Protein AF-A0A1Y7VM39-F1 (afdb_monomer)

Secondary structure (DSSP, 8-state):
--------------------------------HHHHHHHHHHHHHHHHHHHHHHHTT--HHHHHHHHHHHHHHHHHHHHHHHHHHHHHHHHHHHHHHHHHHHHGGG--TT---TT-B--HHHHHHHHHHHHHHHHHHHHHIIIIIHHHHHHH-GGGTTEEEEEEE--SPPPEEEEEEEE-TTS-TT-EEEEEEEEEEEEEEEEEEEGGGTEEEEEEEEEEEEEEEEEE-SB-SSTTSBSEEEEEESS--EEEEEEESHHHHHTSTTTTT--HHHHHHHHHHHHBTT--EEEESS-STTHHHHHSPPPS------------------

Mean predicted aligned error: 19.86 Å

Nearest PDB structures (foldseek):
  4p42-assembly1_A  TM=9.317E-01  e=7.517E-33  Homo sapiens
  4p42-assembly1_B  TM=9.851E-01  e=2.739E-29  Homo sapiens
  7ods-assembly1_d  TM=2.947E-01  e=3.235E-02  Homo sapiens

Solvent-accessible surface area (backbone atoms only — not comparable to full-atom values): 19322 Å² total; per-residue (Å²): 135,82,89,84,82,88,81,88,88,84,84,85,80,91,80,88,89,85,88,78,86,82,85,85,89,83,88,83,90,82,78,68,58,68,63,52,49,52,53,48,50,52,51,46,65,60,44,49,61,56,51,52,41,64,74,66,75,64,60,73,65,58,58,53,50,52,53,50,50,50,52,49,49,54,57,52,49,56,61,50,47,58,54,51,52,51,54,48,52,52,53,49,49,50,51,47,53,51,47,47,67,67,50,61,84,74,64,62,97,80,71,79,57,91,71,48,47,71,43,62,68,55,34,52,48,41,52,72,44,32,71,59,51,50,55,48,48,41,48,44,45,62,71,50,47,36,56,52,52,22,69,72,35,83,77,32,57,52,46,42,74,79,40,71,39,68,54,90,56,55,63,36,54,69,26,41,34,75,56,75,77,98,53,62,95,48,48,47,44,35,38,35,34,36,43,34,75,29,60,22,49,35,32,37,37,30,68,88,74,73,33,60,33,34,36,50,29,45,33,41,38,38,46,36,34,39,36,37,43,49,55,43,100,52,93,85,36,42,39,22,39,38,38,33,28,78,50,72,44,52,68,48,74,44,66,38,49,54,66,56,55,28,72,35,74,93,33,64,86,56,48,73,66,52,52,46,48,52,55,30,53,58,46,13,76,91,43,60,55,72,49,71,71,56,82,74,86,66,46,74,58,65,80,50,67,72,75,90,69,84,81,77,77,77,79,75,81,80,76,81,80,83,85,70,88,131

InterPro domains:
  IPR031468 Synaptotagmin-like mitochondrial-lipid-binding domain [PS51847] (115-294)
  IPR039010 Synaptotagmin, SMP domain [PF17047] (115-294)
  IPR051634 Extended Synaptotagmin [PTHR45761] (31-309)

Organism: Mus musculus (NCBI:txid10090)

Foldseek 3Di:
DDDDDDDDDDDDDDDDDDDDDDDDDDDDDDDPVVVVVVVVVVVCVVVVVVVVCVVVPDDPVVVVVVVVVVVVCVVVVVVVVVVVVVVVVVVVVVVVVVVCVVVVVDDPPPDDDVQWDQPVVVVVVQLVCVVVVQVVVVCCCQPPVLVVQLVPDVLCVQKDWPDWFQANFTKHFGTKGWDPPPDDPQKTKIKTWIWDWDQIWTWMARPVQRAIKTWGIKIWTAIKMKMFGGQDPDPVRGFKIKIATPAQIDMDTDMGRVVSVCPGVVNVPDDPVNVSVVVSVCRHPPNIDMDGPDDDPCVVCVVPPDPPDDPPPPPPPPDDDPPDDD

Structure (mmCIF, N/CA/C/O backbone):
data_AF-A0A1Y7VM39-F1
#
_entry.id   AF-A0A1Y7VM39-F1
#
loop_
_atom_site.group_PDB
_atom_site.id
_atom_site.type_symbol
_atom_site.label_atom_id
_atom_site.label_alt_id
_atom_site.label_comp_id
_atom_site.label_asym_id
_atom_site.label_entity_id
_atom_site.label_seq_id
_atom_site.pdbx_PDB_ins_code
_atom_site.Cartn_x
_atom_site.Cartn_y
_atom_site.Cartn_z
_atom_site.occupancy
_atom_site.B_iso_or_equiv
_atom_site.auth_seq_id
_atom_site.auth_comp_id
_atom_site.auth_asym_id
_atom_site.auth_atom_id
_atom_site.pdbx_PDB_model_num
ATOM 1 N N . MET A 1 1 ? -76.161 19.493 -25.321 1.00 34.59 1 MET A N 1
ATOM 2 C CA . MET A 1 1 ? -77.248 19.750 -26.290 1.00 34.59 1 MET A CA 1
ATOM 3 C C . MET A 1 1 ? -76.687 19.553 -27.688 1.00 34.59 1 MET A C 1
ATOM 5 O O . MET A 1 1 ? -75.629 20.102 -27.951 1.00 34.59 1 MET A O 1
ATOM 9 N N . SER A 1 2 ? -77.411 18.780 -28.505 1.00 34.28 2 SER A N 1
ATOM 10 C CA . SER A 1 2 ? -77.255 18.511 -29.950 1.00 34.28 2 SER A CA 1
ATOM 11 C C . SER A 1 2 ? -76.021 17.710 -30.401 1.00 34.28 2 SER A C 1
ATOM 13 O O . SER A 1 2 ? -74.904 18.172 -30.227 1.00 34.28 2 SER A O 1
ATOM 15 N N . SER A 1 3 ? -76.174 16.440 -30.823 1.00 29.48 3 SER A N 1
ATOM 16 C CA . SER A 1 3 ? -76.787 15.933 -32.092 1.00 29.48 3 SER A CA 1
ATOM 17 C C . SER A 1 3 ? -75.713 15.908 -33.188 1.00 29.48 3 SER A C 1
ATOM 19 O O . SER A 1 3 ? -74.956 16.863 -33.261 1.00 29.48 3 SER A O 1
ATOM 21 N N . ALA A 1 4 ? -75.508 14.937 -34.074 1.00 35.09 4 ALA A N 1
ATOM 22 C CA . ALA A 1 4 ? -76.081 13.661 -34.532 1.00 35.09 4 ALA A CA 1
ATOM 23 C C . ALA A 1 4 ? -74.897 12.982 -35.292 1.00 35.09 4 ALA A C 1
ATOM 25 O O . ALA A 1 4 ? -73.913 13.658 -35.577 1.00 35.09 4 ALA A O 1
ATOM 26 N N . GLY A 1 5 ? -74.809 11.697 -35.626 1.00 30.86 5 GLY A N 1
ATOM 27 C CA . GLY A 1 5 ? -75.807 10.708 -36.018 1.00 30.86 5 GLY A CA 1
ATOM 28 C C . GLY A 1 5 ? -75.439 10.178 -37.421 1.00 30.86 5 GLY A C 1
ATOM 29 O O . GLY A 1 5 ? -75.061 10.973 -38.273 1.00 30.86 5 GLY A O 1
ATOM 30 N N . GLY A 1 6 ? -75.577 8.858 -37.618 1.00 31.58 6 GLY A N 1
ATOM 31 C CA . GLY A 1 6 ? -75.547 8.132 -38.909 1.00 31.58 6 GLY A CA 1
ATOM 32 C C . GLY A 1 6 ? -74.150 7.839 -39.481 1.00 31.58 6 GLY A C 1
ATOM 33 O O . GLY A 1 6 ? -73.284 8.695 -39.434 1.00 31.58 6 GLY A O 1
ATOM 34 N N . GLU A 1 7 ? -73.816 6.666 -40.023 1.00 33.12 7 GLU A N 1
ATOM 35 C CA . GLU A 1 7 ? -74.597 5.513 -40.499 1.00 33.12 7 GLU A CA 1
ATOM 36 C C . GLU A 1 7 ? -73.652 4.288 -40.614 1.00 33.12 7 GLU A C 1
ATOM 38 O O . GLU A 1 7 ? -72.471 4.446 -40.918 1.00 33.12 7 GLU A O 1
ATOM 43 N N . GLY A 1 8 ? -74.159 3.077 -40.333 1.00 29.81 8 GLY A N 1
ATOM 44 C CA . GLY A 1 8 ? -73.512 1.793 -40.685 1.00 29.81 8 GLY A CA 1
ATOM 45 C C . GLY A 1 8 ? -73.872 1.394 -42.126 1.00 29.81 8 GLY A C 1
ATOM 46 O O . GLY A 1 8 ? -73.995 2.283 -42.961 1.00 29.81 8 GLY A O 1
ATOM 47 N N . PRO A 1 9 ? -74.272 0.141 -42.416 1.00 57.97 9 PRO A N 1
ATOM 48 C CA . PRO A 1 9 ? -73.826 -1.184 -41.952 1.00 57.97 9 PRO A CA 1
ATOM 49 C C . PRO A 1 9 ? -73.667 -2.164 -43.159 1.00 57.97 9 PRO A C 1
ATOM 51 O O . PRO A 1 9 ? -73.839 -1.755 -44.294 1.00 57.97 9 PRO A O 1
ATOM 54 N N . GLU A 1 10 ? -73.372 -3.453 -42.933 1.00 32.47 10 GLU A N 1
ATOM 55 C CA . GLU A 1 10 ? -74.039 -4.621 -43.578 1.00 32.47 10 GLU A CA 1
ATOM 56 C C . GLU A 1 10 ? -73.417 -5.930 -43.035 1.00 32.47 10 GLU A C 1
ATOM 58 O O . GLU A 1 10 ? -72.205 -6.114 -43.073 1.00 32.47 10 GLU A O 1
ATOM 63 N N . ALA A 1 11 ? -74.161 -6.701 -42.225 1.00 31.89 11 ALA A N 1
ATOM 64 C CA . ALA A 1 11 ? -75.022 -7.850 -42.593 1.00 31.89 11 ALA A CA 1
ATOM 65 C C . ALA A 1 11 ? -74.207 -9.168 -42.546 1.00 31.89 11 ALA A C 1
ATOM 67 O O . ALA A 1 11 ? -73.307 -9.358 -43.348 1.00 31.89 11 ALA A O 1
ATOM 68 N N . GLY A 1 12 ? -74.327 -10.063 -41.550 1.00 31.83 12 GLY A N 1
ATOM 69 C CA . GLY A 1 12 ? -75.516 -10.816 -41.088 1.00 31.83 12 GLY A CA 1
ATOM 70 C C . GLY A 1 12 ? -75.631 -12.148 -41.873 1.00 31.83 12 GLY A C 1
ATOM 71 O O . GLY A 1 12 ? -75.137 -12.167 -42.996 1.00 31.83 12 GLY A O 1
ATOM 72 N N . PRO A 1 13 ? -76.283 -13.248 -41.411 1.00 43.09 13 PRO A N 1
ATOM 73 C CA . PRO A 1 13 ? -76.995 -13.531 -40.146 1.00 43.09 13 PRO A CA 1
ATOM 74 C C . PRO A 1 13 ? -76.634 -14.913 -39.500 1.00 43.09 13 PRO A C 1
ATOM 76 O O . PRO A 1 13 ? -75.922 -15.714 -40.089 1.00 43.09 13 PRO A O 1
ATOM 79 N N . GLY A 1 14 ? -76.997 -15.184 -38.231 1.00 29.42 14 GLY A N 1
ATOM 80 C CA . GLY A 1 14 ? -78.117 -16.077 -37.814 1.00 29.42 14 GLY A CA 1
ATOM 81 C C . GLY A 1 14 ? -77.690 -17.562 -37.703 1.00 29.42 14 GLY A C 1
ATOM 82 O O . GLY A 1 14 ? -76.947 -18.027 -38.544 1.00 29.42 14 GLY A O 1
ATOM 83 N N . ARG A 1 15 ? -78.056 -18.431 -36.751 1.00 30.28 15 ARG A N 1
ATOM 84 C CA . ARG A 1 15 ? -79.173 -18.634 -35.801 1.00 30.28 15 ARG A CA 1
ATOM 85 C C . ARG A 1 15 ? -78.674 -19.692 -34.785 1.00 30.28 15 ARG A C 1
ATOM 87 O O . ARG A 1 15 ? -77.934 -20.586 -35.168 1.00 30.28 15 ARG A O 1
ATOM 94 N N . ALA A 1 16 ? -78.885 -19.552 -33.478 1.00 32.16 16 ALA A N 1
ATOM 95 C CA . ALA A 1 16 ? -80.034 -20.043 -32.702 1.00 32.16 16 ALA A CA 1
ATOM 96 C C . ALA A 1 16 ? -80.324 -21.563 -32.775 1.00 32.16 16 ALA A C 1
ATOM 98 O O . ALA A 1 16 ? -80.903 -22.035 -33.746 1.00 32.16 16 ALA A O 1
ATOM 99 N N . GLY A 1 17 ? -80.092 -22.242 -31.642 1.00 28.94 17 GLY A N 1
ATOM 100 C CA . GLY A 1 17 ? -81.050 -23.192 -31.066 1.00 28.94 17 GLY A CA 1
ATOM 101 C C . GLY A 1 17 ? -80.718 -24.685 -31.147 1.00 28.94 17 GLY A C 1
ATOM 102 O O . GLY A 1 17 ? -80.432 -25.211 -32.211 1.00 28.94 17 GLY A O 1
ATOM 103 N N . GLY A 1 18 ? -80.913 -25.375 -30.016 1.00 28.89 18 GLY A N 1
ATOM 104 C CA . GLY A 1 18 ? -81.368 -26.770 -30.018 1.00 28.89 18 GLY A CA 1
ATOM 105 C C . GLY A 1 18 ? -80.407 -27.786 -29.416 1.00 28.89 18 GLY A C 1
ATOM 106 O O . GLY A 1 18 ? -79.473 -28.241 -30.058 1.00 28.89 18 GLY A O 1
ATOM 107 N N . ARG A 1 19 ? -80.699 -28.179 -28.176 1.00 35.06 19 ARG A N 1
ATOM 108 C CA . ARG A 1 19 ? -80.141 -29.334 -27.471 1.00 35.06 19 ARG A CA 1
ATOM 109 C C . ARG A 1 19 ? -80.896 -30.595 -27.899 1.00 35.06 19 ARG A C 1
ATOM 111 O O . ARG A 1 19 ? -82.122 -30.583 -27.852 1.00 35.06 19 ARG A O 1
ATOM 118 N N . SER A 1 20 ? -80.179 -31.676 -28.192 1.00 29.56 20 SER A N 1
ATOM 119 C CA . SER A 1 20 ? -80.711 -33.047 -28.168 1.00 29.56 20 SER A CA 1
ATOM 120 C C . SER A 1 20 ? -79.560 -34.060 -28.173 1.00 29.56 20 SER A C 1
ATOM 122 O O . SER A 1 20 ? -78.805 -34.128 -29.138 1.00 29.56 20 SER A O 1
ATOM 124 N N . GLU A 1 21 ? -79.433 -34.820 -27.082 1.00 34.53 21 GLU A N 1
ATOM 125 C CA . GLU A 1 21 ? -78.819 -36.160 -27.076 1.00 34.53 21 GLU A CA 1
ATOM 126 C C . GLU A 1 21 ? -79.798 -37.157 -27.727 1.00 34.53 21 GLU A C 1
ATOM 128 O O . GLU A 1 21 ? -81.006 -36.884 -27.738 1.00 34.53 21 GLU A O 1
ATOM 133 N N . PRO A 1 22 ? -79.313 -38.283 -28.286 1.00 38.00 22 PRO A N 1
ATOM 134 C CA . PRO A 1 22 ? -79.293 -39.525 -27.491 1.00 38.00 22 PRO A CA 1
ATOM 135 C C . PRO A 1 22 ? -78.124 -40.510 -27.773 1.00 38.00 22 PRO A C 1
ATOM 137 O O . PRO A 1 22 ? -77.551 -40.519 -28.854 1.00 38.00 22 PRO A O 1
ATOM 140 N N . GLU A 1 23 ? -77.850 -41.343 -26.755 1.00 28.84 23 GLU A N 1
ATOM 141 C CA . GLU A 1 23 ? -77.283 -42.717 -26.688 1.00 28.84 23 GLU A CA 1
ATOM 142 C C . GLU A 1 23 ? -76.052 -43.216 -27.500 1.00 28.84 23 GLU A C 1
ATOM 144 O O . GLU A 1 23 ? -75.894 -43.020 -28.699 1.00 28.84 23 GLU A O 1
ATOM 149 N N . ALA A 1 24 ? -75.222 -43.987 -26.774 1.00 36.88 24 ALA A N 1
ATOM 150 C CA . ALA A 1 24 ? -74.075 -44.836 -27.164 1.00 36.88 24 ALA A CA 1
ATOM 151 C C . ALA A 1 24 ? -74.542 -46.164 -27.853 1.00 36.88 24 ALA A C 1
ATOM 153 O O . ALA A 1 24 ? -75.758 -46.337 -27.919 1.00 36.88 24 ALA A O 1
ATOM 154 N N . PRO A 1 25 ? -73.704 -47.154 -28.301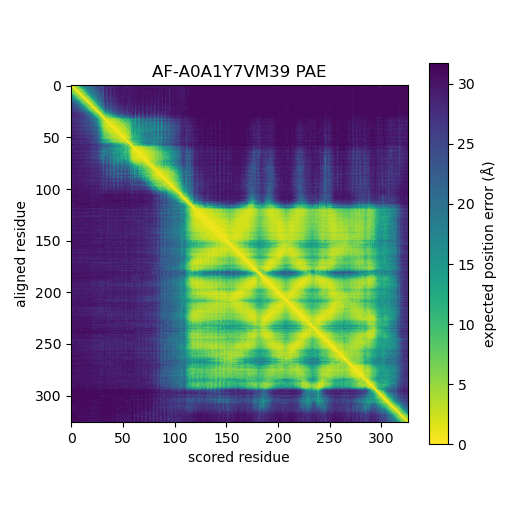 1.00 46.41 25 PRO A N 1
ATOM 155 C CA . PRO A 1 25 ? -72.318 -47.489 -27.897 1.00 46.41 25 PRO A CA 1
ATOM 156 C C . PRO A 1 25 ? -71.343 -47.959 -29.019 1.00 46.41 25 PRO A C 1
ATOM 158 O O . PRO A 1 25 ? -71.751 -48.271 -30.131 1.00 46.41 25 PRO A O 1
ATOM 161 N N . GLY A 1 26 ? -70.036 -48.092 -28.716 1.00 29.03 26 GLY A N 1
ATOM 162 C CA . GLY A 1 26 ? -69.110 -48.866 -29.573 1.00 29.03 26 GLY A CA 1
ATOM 163 C C . GLY A 1 26 ? -67.612 -48.520 -29.531 1.00 29.03 26 GLY A C 1
ATOM 164 O O . GLY A 1 26 ? -67.108 -47.862 -30.427 1.00 29.03 26 GLY A O 1
ATOM 165 N N . SER A 1 27 ? -66.912 -49.025 -28.508 1.00 33.34 27 SER A N 1
ATOM 166 C CA . SER A 1 27 ? -65.525 -49.552 -28.505 1.00 33.34 27 SER A CA 1
ATOM 167 C C . SER A 1 27 ? -64.402 -48.931 -29.369 1.00 33.34 27 SER A C 1
ATOM 169 O O . SER A 1 27 ? -64.320 -49.186 -30.567 1.00 33.34 27 SER A O 1
ATOM 171 N N . ALA A 1 28 ? -63.373 -48.401 -28.693 1.00 34.22 28 ALA A N 1
ATOM 172 C CA . ALA A 1 28 ? -61.979 -48.825 -28.898 1.00 34.22 28 ALA A CA 1
ATOM 173 C C . ALA A 1 28 ? -61.156 -48.581 -27.614 1.00 34.22 28 ALA A C 1
ATOM 175 O O . ALA A 1 28 ? -61.004 -47.453 -27.155 1.00 34.22 28 ALA A O 1
ATOM 176 N N . LEU A 1 29 ? -60.675 -49.673 -27.016 1.00 47.34 29 LEU A N 1
ATOM 177 C CA . LEU A 1 29 ? -59.808 -49.723 -25.838 1.00 47.34 29 LEU A CA 1
ATOM 178 C C . LEU A 1 29 ? -58.378 -49.282 -26.186 1.00 47.34 29 LEU A C 1
ATOM 180 O O . LEU A 1 29 ? -57.723 -49.928 -26.999 1.00 47.34 29 LEU A O 1
ATOM 184 N N . SER A 1 30 ? -57.840 -48.300 -25.468 1.00 42.78 30 SER A N 1
ATOM 185 C CA . SER A 1 30 ? -56.394 -48.177 -25.250 1.00 42.78 30 SER A CA 1
ATOM 186 C C . SER A 1 30 ? -56.152 -48.014 -23.753 1.00 42.78 30 SER A C 1
ATOM 188 O O . SER A 1 30 ? -56.259 -46.922 -23.203 1.00 42.78 30 SER A O 1
ATOM 190 N N . VAL A 1 31 ? -55.915 -49.134 -23.072 1.00 58.66 31 VAL A N 1
ATOM 191 C CA . VAL A 1 31 ? -55.543 -49.149 -21.654 1.00 58.66 31 VAL A CA 1
ATOM 192 C C . VAL A 1 31 ? -54.059 -48.794 -21.551 1.00 58.66 31 VAL A C 1
ATOM 194 O O . VAL A 1 31 ? -53.230 -49.453 -22.178 1.00 58.66 31 VAL A O 1
ATOM 197 N N . ASP A 1 32 ? -53.728 -47.775 -20.753 1.00 58.91 32 ASP A N 1
ATOM 198 C CA . ASP A 1 32 ? -52.358 -47.355 -20.429 1.00 58.91 32 ASP A CA 1
ATOM 199 C C . ASP A 1 32 ? -51.600 -48.454 -19.664 1.00 58.91 32 ASP A C 1
ATOM 201 O O . ASP A 1 32 ? -51.521 -48.491 -18.431 1.00 58.91 32 ASP A O 1
ATOM 205 N N . LEU A 1 33 ? -51.016 -49.371 -20.429 1.00 62.44 33 LEU A N 1
ATOM 206 C CA . LEU A 1 33 ? -50.301 -50.543 -19.940 1.00 62.44 33 LEU A CA 1
ATOM 207 C C . LEU A 1 33 ? -49.126 -50.231 -18.980 1.00 62.44 33 LEU A C 1
ATOM 209 O O . LEU A 1 33 ? -49.008 -50.939 -17.980 1.00 62.44 33 LEU A O 1
ATOM 213 N N . PRO A 1 34 ? -48.276 -49.195 -19.184 1.00 67.75 34 PRO A N 1
ATOM 214 C CA . PRO A 1 34 ? -47.115 -48.972 -18.313 1.00 67.75 34 PRO A CA 1
ATOM 215 C C . PRO A 1 34 ? -47.483 -48.348 -16.957 1.00 67.75 34 PRO A C 1
ATOM 217 O O . PRO A 1 34 ? -46.851 -48.655 -15.944 1.00 67.75 34 PRO A O 1
ATOM 220 N N . GLY A 1 35 ? -48.527 -47.514 -16.908 1.00 69.06 35 GLY A N 1
ATOM 221 C CA . GLY A 1 35 ? -49.033 -46.931 -15.662 1.00 69.06 35 GLY A CA 1
ATOM 222 C C . GLY A 1 35 ? -49.688 -47.985 -14.773 1.00 69.06 35 GLY A C 1
ATOM 223 O O . GLY A 1 35 ? -49.412 -48.045 -13.571 1.00 69.06 35 GLY A O 1
ATOM 224 N N . LEU A 1 36 ? -50.473 -48.876 -15.385 1.00 73.69 36 LEU A N 1
ATOM 225 C CA . LEU A 1 36 ? -51.077 -50.013 -14.698 1.00 73.69 36 LEU A CA 1
ATOM 226 C C . LEU A 1 36 ? -50.006 -50.995 -14.200 1.00 73.69 36 LEU A C 1
ATOM 228 O O . LEU A 1 36 ? -50.084 -51.444 -13.059 1.00 73.69 36 LEU A O 1
ATOM 232 N N . LEU A 1 37 ? -48.958 -51.261 -14.993 1.00 72.62 37 LEU A N 1
ATOM 233 C CA . LEU A 1 37 ? -47.836 -52.106 -14.566 1.00 72.62 37 LEU A CA 1
ATOM 234 C C . LEU A 1 37 ? -47.079 -51.502 -13.378 1.00 72.62 37 LEU A C 1
ATOM 236 O O . LEU A 1 37 ? -46.715 -52.224 -12.457 1.00 72.62 37 LEU A O 1
ATOM 240 N N . GLY A 1 38 ? -46.861 -50.184 -13.369 1.00 75.81 38 GLY A N 1
ATOM 241 C CA . GLY A 1 38 ? -46.205 -49.489 -12.260 1.00 75.81 38 GLY A CA 1
ATOM 242 C C . GLY A 1 38 ? -47.046 -49.475 -10.979 1.00 75.81 38 GLY A C 1
ATOM 243 O O . GLY A 1 38 ? -46.511 -49.644 -9.879 1.00 75.81 38 GLY A O 1
ATOM 244 N N . GLN A 1 39 ? -48.366 -49.318 -11.106 1.00 71.94 39 GLN A N 1
ATOM 245 C CA . GLN A 1 39 ? -49.294 -49.419 -9.977 1.00 71.94 39 GLN A CA 1
ATOM 246 C C . GLN A 1 39 ? -49.380 -50.851 -9.443 1.00 71.94 39 GLN A C 1
ATOM 248 O O . GLN A 1 39 ? -49.303 -51.050 -8.228 1.00 71.94 39 GLN A O 1
ATOM 253 N N . LEU A 1 40 ? -49.434 -51.845 -10.332 1.00 75.44 40 LEU A N 1
ATOM 254 C CA . LEU A 1 40 ? -49.383 -53.253 -9.959 1.00 75.44 40 LEU A CA 1
ATOM 255 C C . LEU A 1 40 ? -48.042 -53.594 -9.304 1.00 75.44 40 LEU A C 1
ATOM 257 O O . LEU A 1 40 ? -48.049 -54.175 -8.227 1.00 75.44 40 LEU A O 1
ATOM 261 N N . ALA A 1 41 ? -46.910 -53.143 -9.843 1.00 76.62 41 ALA A N 1
ATOM 262 C CA . ALA A 1 41 ? -45.588 -53.357 -9.254 1.00 76.62 41 ALA A CA 1
ATOM 263 C C . ALA A 1 41 ? -45.463 -52.736 -7.854 1.00 76.62 41 ALA A C 1
ATOM 265 O O . ALA A 1 41 ? -44.925 -53.373 -6.951 1.00 76.62 41 ALA A O 1
ATOM 266 N N . ARG A 1 42 ? -46.011 -51.533 -7.628 1.00 74.56 42 ARG A N 1
ATOM 267 C CA . ARG A 1 42 ? -46.090 -50.938 -6.281 1.00 74.56 42 ARG A CA 1
ATOM 268 C C . ARG A 1 42 ? -47.001 -51.733 -5.352 1.00 74.56 42 ARG A C 1
ATOM 270 O O . ARG A 1 42 ? -46.645 -51.928 -4.194 1.00 74.56 42 ARG A O 1
ATOM 277 N N . SER A 1 43 ? -48.143 -52.207 -5.845 1.00 73.88 43 SER A N 1
ATOM 278 C CA . SER A 1 43 ? -49.059 -53.027 -5.046 1.00 73.88 43 SER A CA 1
ATOM 279 C C . SER A 1 43 ? -48.439 -54.380 -4.679 1.00 73.88 43 SER A C 1
ATOM 281 O O . SER A 1 43 ? -48.478 -54.770 -3.517 1.00 73.88 43 SER A O 1
ATOM 283 N N . PHE A 1 44 ? -47.745 -55.034 -5.613 1.00 75.75 44 PHE A N 1
ATOM 284 C CA . PHE A 1 44 ? -46.992 -56.261 -5.377 1.00 75.75 44 PHE A CA 1
ATOM 285 C C . PHE A 1 44 ? -45.802 -56.020 -4.449 1.00 75.75 44 PHE A C 1
ATOM 287 O O . PHE A 1 44 ? -45.597 -56.810 -3.539 1.00 75.75 44 PHE A O 1
ATOM 294 N N . ALA A 1 45 ? -45.066 -54.915 -4.582 1.00 75.31 45 ALA A N 1
ATOM 295 C CA . ALA A 1 45 ? -43.979 -54.571 -3.661 1.00 75.31 45 ALA A CA 1
ATOM 296 C C . ALA A 1 45 ? -44.465 -54.340 -2.218 1.00 75.31 45 ALA A C 1
ATOM 298 O O . ALA A 1 45 ? -43.710 -54.567 -1.275 1.00 75.31 45 ALA A O 1
ATOM 299 N N . LEU A 1 46 ? -45.720 -53.914 -2.035 1.00 70.75 46 LEU A N 1
ATOM 300 C CA . LEU A 1 46 ? -46.351 -53.772 -0.720 1.00 70.75 46 LEU A CA 1
ATOM 301 C C . LEU A 1 46 ? -46.971 -55.083 -0.210 1.00 70.75 46 LEU A C 1
ATOM 303 O O . LEU A 1 46 ? -46.969 -55.323 0.995 1.00 70.75 46 LEU A O 1
ATOM 307 N N . LEU A 1 47 ? -47.472 -55.939 -1.103 1.00 69.88 47 LEU A N 1
ATOM 308 C CA . LEU A 1 47 ? -48.091 -57.225 -0.762 1.00 69.88 47 LEU A CA 1
ATOM 309 C C . LEU A 1 47 ? -47.067 -58.345 -0.544 1.00 69.88 47 LEU A C 1
ATOM 311 O O . LEU A 1 47 ? -47.298 -59.226 0.276 1.00 69.88 47 LEU A O 1
ATOM 315 N N . LEU A 1 48 ? -45.923 -58.310 -1.226 1.00 70.00 48 LEU A N 1
ATOM 316 C CA . LEU A 1 48 ? -44.878 -59.336 -1.166 1.00 70.00 48 LEU A CA 1
ATOM 317 C C . LEU A 1 48 ? -44.251 -59.482 0.235 1.00 70.00 48 LEU A C 1
ATOM 319 O O . LEU A 1 48 ? -44.087 -60.620 0.667 1.00 70.00 48 LEU A O 1
ATOM 323 N N . PRO A 1 49 ? -44.001 -58.407 1.010 1.00 66.06 49 PRO A N 1
ATOM 324 C CA . PRO A 1 49 ? -43.603 -58.522 2.411 1.00 66.06 49 PRO A CA 1
ATOM 325 C C . PRO A 1 49 ? -44.701 -59.129 3.288 1.00 66.06 49 PRO A C 1
ATOM 327 O O . PRO A 1 49 ? -44.389 -59.907 4.179 1.00 66.06 49 PRO A O 1
ATOM 330 N N . VAL A 1 50 ? -45.975 -58.806 3.029 1.00 67.06 50 VAL A N 1
ATOM 331 C CA . VAL A 1 50 ? -47.137 -59.313 3.787 1.00 67.06 50 VAL A CA 1
ATOM 332 C C . VAL A 1 50 ? -47.370 -60.801 3.501 1.00 67.06 50 VAL A C 1
ATOM 334 O O . VAL A 1 50 ? -47.617 -61.579 4.420 1.00 67.06 50 VAL A O 1
ATOM 337 N N . TYR A 1 51 ? -47.218 -61.214 2.242 1.00 64.19 51 TYR A N 1
ATOM 338 C CA . TYR A 1 51 ? -47.321 -62.602 1.797 1.00 64.19 51 TYR A CA 1
ATOM 339 C C . TYR A 1 51 ? -46.125 -63.445 2.265 1.00 64.19 51 TYR A C 1
ATOM 341 O O . TYR A 1 51 ? -46.316 -64.543 2.784 1.00 64.19 51 TYR A O 1
ATOM 349 N N . ALA A 1 52 ? -44.899 -62.911 2.179 1.00 65.19 52 ALA A N 1
ATOM 350 C CA . ALA A 1 52 ? -43.705 -63.551 2.734 1.00 65.19 52 ALA A CA 1
ATOM 351 C C . ALA A 1 52 ? -43.788 -63.697 4.266 1.00 65.19 52 ALA A C 1
ATOM 353 O O . ALA A 1 52 ? -43.340 -64.707 4.806 1.00 65.19 52 ALA A O 1
ATOM 354 N N . LEU A 1 53 ? -44.417 -62.740 4.965 1.00 63.06 53 LEU A N 1
ATOM 355 C CA . LEU A 1 53 ? -44.695 -62.835 6.404 1.00 63.06 53 LEU A CA 1
ATOM 356 C C . LEU A 1 53 ? -45.709 -63.931 6.743 1.00 63.06 53 LEU A C 1
ATOM 358 O O . LEU A 1 53 ? -45.522 -64.638 7.731 1.00 63.06 53 LEU A O 1
ATOM 362 N N . GLY A 1 54 ? -46.757 -64.088 5.929 1.00 61.06 54 GLY A N 1
ATOM 363 C CA . GLY A 1 54 ? -47.741 -65.163 6.086 1.00 61.06 54 GLY A CA 1
ATOM 364 C C . GLY A 1 54 ? -47.154 -66.551 5.815 1.00 61.06 54 GLY A C 1
ATOM 365 O O . GLY A 1 54 ? -47.491 -67.505 6.510 1.00 61.06 54 GLY A O 1
ATOM 366 N N . TYR A 1 55 ? -46.224 -66.652 4.861 1.00 64.19 55 TYR A N 1
ATOM 367 C CA . TYR A 1 55 ? -45.558 -67.908 4.501 1.00 64.19 55 TYR A CA 1
ATOM 368 C C . TYR A 1 55 ? -44.538 -68.385 5.554 1.00 64.19 55 TYR A C 1
ATOM 370 O O . TYR A 1 55 ? -44.255 -69.576 5.639 1.00 64.19 55 TYR A O 1
ATOM 378 N N . LEU A 1 56 ? -44.004 -67.477 6.383 1.00 62.72 56 LEU A N 1
ATOM 379 C CA . LEU A 1 56 ? -42.959 -67.780 7.374 1.00 62.72 56 LEU A CA 1
ATOM 380 C C . LEU A 1 56 ? -43.471 -67.974 8.816 1.00 62.72 56 LEU A C 1
ATOM 382 O O . LEU A 1 56 ? -42.663 -68.206 9.712 1.00 62.72 56 LEU A O 1
ATOM 386 N N . GLY A 1 57 ? -44.784 -67.894 9.070 1.00 59.44 57 GLY A N 1
ATOM 387 C CA . GLY A 1 57 ? -45.373 -68.210 10.385 1.00 59.44 57 GLY A CA 1
ATOM 388 C C . GLY A 1 57 ? -44.904 -67.322 11.552 1.00 59.44 57 GLY A C 1
ATOM 389 O O . GLY A 1 57 ? -45.014 -67.717 12.713 1.00 59.44 57 GLY A O 1
ATOM 390 N N . LEU A 1 58 ? -44.364 -66.133 11.268 1.00 60.16 58 LEU A N 1
ATOM 391 C CA . LEU A 1 58 ? -43.837 -65.205 12.272 1.00 60.16 58 LEU A CA 1
ATOM 392 C C . LEU A 1 58 ? -44.985 -64.481 12.992 1.00 60.16 58 LEU A C 1
ATOM 394 O O . LEU A 1 58 ? -45.848 -63.865 12.368 1.00 60.16 58 LEU A O 1
ATOM 398 N N . SER A 1 59 ? -45.001 -64.562 14.323 1.00 71.25 59 SER A N 1
ATOM 399 C CA . SER A 1 59 ? -46.092 -64.055 15.156 1.00 71.25 59 SER A CA 1
ATOM 400 C C . SER A 1 59 ? -46.293 -62.535 15.042 1.00 71.25 59 SER A C 1
ATOM 402 O O . SER A 1 59 ? -45.350 -61.753 14.894 1.00 71.25 59 SER A O 1
ATOM 404 N N . PHE A 1 60 ? -47.558 -62.114 15.162 1.00 69.88 60 PHE A N 1
ATOM 405 C CA . PHE A 1 60 ? -48.059 -60.733 15.029 1.00 69.88 60 PHE A CA 1
ATOM 406 C C . PHE A 1 60 ? -47.302 -59.694 15.889 1.00 69.88 60 PHE A C 1
ATOM 408 O O . PHE A 1 60 ? -47.301 -58.497 15.596 1.00 69.88 60 PHE A O 1
ATOM 415 N N . SER A 1 61 ? -46.612 -60.148 16.936 1.00 70.69 61 SER A N 1
ATOM 416 C CA . SER A 1 61 ? -45.799 -59.335 17.842 1.00 70.69 61 SER A CA 1
ATOM 417 C C . SER A 1 61 ? -44.589 -58.677 17.168 1.00 70.69 61 SER A C 1
ATOM 419 O O . SER A 1 61 ? -44.268 -57.537 17.506 1.00 70.69 61 SER A O 1
ATOM 421 N N . TRP A 1 62 ? -43.950 -59.317 16.183 1.00 69.31 62 TRP A N 1
ATOM 422 C CA . TRP A 1 62 ? -42.802 -58.722 15.479 1.00 69.31 62 TRP A CA 1
ATOM 423 C C . TRP A 1 62 ? -43.205 -57.571 14.553 1.00 69.31 62 TRP A C 1
ATOM 425 O O . TRP A 1 62 ? -42.471 -56.591 14.428 1.00 69.31 62 TRP A O 1
ATOM 435 N N . VAL A 1 63 ? -44.403 -57.641 13.967 1.00 71.62 63 VAL A N 1
ATOM 436 C CA . VAL A 1 63 ? -44.964 -56.562 13.138 1.00 71.62 63 VAL A CA 1
ATOM 437 C C . VAL A 1 63 ? -45.257 -55.336 13.993 1.00 71.62 63 VAL A C 1
ATOM 439 O O . VAL A 1 63 ? -44.874 -54.224 13.633 1.00 71.62 63 VAL A O 1
ATOM 442 N N . LEU A 1 64 ? -45.873 -55.540 15.159 1.00 75.25 64 LEU A N 1
ATOM 443 C CA . LEU A 1 64 ? -46.149 -54.471 16.120 1.00 75.25 64 LEU A CA 1
ATOM 444 C C . LEU A 1 64 ? -44.862 -53.819 16.640 1.00 75.25 64 LEU A C 1
ATOM 446 O O . LEU A 1 64 ? -44.799 -52.595 16.763 1.00 75.25 64 LEU A O 1
ATOM 450 N N . LEU A 1 65 ? -43.815 -54.614 16.875 1.00 80.56 65 LEU A N 1
ATOM 451 C CA . LEU A 1 65 ? -42.515 -54.118 17.322 1.00 80.56 65 LEU A CA 1
ATOM 452 C C . LEU A 1 65 ? -41.797 -53.319 16.223 1.00 80.56 65 LEU A C 1
ATOM 454 O O . LEU A 1 65 ? -41.289 -52.232 16.496 1.00 80.56 65 LEU A O 1
ATOM 458 N N . ALA A 1 66 ? -41.823 -53.787 14.972 1.00 77.06 66 ALA A N 1
ATOM 459 C CA . ALA A 1 66 ? -41.268 -53.056 13.832 1.00 77.06 66 ALA A CA 1
ATOM 460 C C . ALA A 1 66 ? -42.027 -51.746 13.558 1.00 77.06 66 ALA A C 1
ATOM 462 O O . ALA A 1 66 ? -41.402 -50.708 13.327 1.00 77.06 66 ALA A O 1
ATOM 463 N N . LEU A 1 67 ? -43.363 -51.762 13.640 1.00 80.56 67 LEU A N 1
ATOM 464 C CA . LEU A 1 67 ? -44.194 -50.569 13.465 1.00 80.56 67 LEU A CA 1
ATOM 465 C C . LEU A 1 67 ? -43.954 -49.553 14.593 1.00 80.56 67 LEU A C 1
ATOM 467 O O . LEU A 1 67 ? -43.825 -48.356 14.329 1.00 80.56 67 LEU A O 1
ATOM 471 N N . GLY A 1 68 ? -43.826 -50.032 15.834 1.00 84.12 68 GLY A N 1
ATOM 472 C CA . GLY A 1 68 ? -43.482 -49.218 16.999 1.00 84.12 68 GLY A CA 1
ATOM 473 C C . GLY A 1 68 ? -42.094 -48.588 16.881 1.00 84.12 68 GLY A C 1
ATOM 474 O O . GLY A 1 68 ? -41.946 -47.383 17.093 1.00 84.12 68 GLY A O 1
ATOM 475 N N . LEU A 1 69 ? -41.088 -49.360 16.456 1.00 83.12 69 LEU A N 1
ATOM 476 C CA . LEU A 1 69 ? -39.728 -48.863 16.239 1.00 83.12 69 LEU A CA 1
ATOM 477 C C . LEU A 1 69 ? -39.671 -47.856 15.082 1.00 83.12 69 LEU A C 1
ATOM 479 O O . LEU A 1 69 ? -38.991 -46.836 15.186 1.00 83.12 69 LEU A O 1
ATOM 483 N N . LEU A 1 70 ? -40.426 -48.083 14.003 1.00 79.06 70 LEU A N 1
ATOM 484 C CA . LEU A 1 70 ? -40.546 -47.145 12.885 1.00 79.06 70 LEU A CA 1
ATOM 485 C C . LEU A 1 70 ? -41.246 -45.849 13.298 1.00 79.06 70 LEU A C 1
ATOM 487 O O . LEU A 1 70 ? -40.769 -44.770 12.943 1.00 79.06 70 LEU A O 1
ATOM 491 N N . ALA A 1 71 ? -42.334 -45.925 14.065 1.00 81.25 71 ALA A N 1
ATOM 492 C CA . ALA A 1 71 ? -43.021 -44.749 14.595 1.00 81.25 71 ALA A CA 1
ATOM 493 C C . ALA A 1 71 ? -42.114 -43.961 15.554 1.00 81.25 71 ALA A C 1
ATOM 495 O O . ALA A 1 71 ? -42.019 -42.735 15.448 1.00 81.25 71 ALA A O 1
ATOM 496 N N . TRP A 1 72 ? -41.374 -44.659 16.420 1.00 80.12 72 TRP A N 1
ATOM 497 C CA . TRP A 1 72 ? -40.379 -44.062 17.308 1.00 80.12 72 TRP A CA 1
ATOM 498 C C . TRP A 1 72 ? -39.235 -43.412 16.527 1.00 80.12 72 TRP A C 1
ATOM 500 O O . TRP A 1 72 ? -38.890 -42.262 16.789 1.00 80.12 72 TRP A O 1
ATOM 510 N N . CYS A 1 73 ? -38.688 -44.085 15.512 1.00 75.19 73 CYS A N 1
ATOM 511 C CA . CYS A 1 73 ? -37.660 -43.524 14.638 1.00 75.19 73 CYS A CA 1
ATOM 512 C C . CYS A 1 73 ? -38.170 -42.318 13.851 1.00 75.19 73 CYS A C 1
ATOM 514 O O . CYS A 1 73 ? -37.447 -41.332 13.751 1.00 75.19 73 CYS A O 1
ATOM 516 N N . ARG A 1 74 ? -39.396 -42.344 13.315 1.00 77.50 74 ARG A N 1
ATOM 517 C CA . ARG A 1 74 ? -39.975 -41.193 12.603 1.00 77.50 74 ARG A CA 1
ATOM 518 C C . ARG A 1 74 ? -40.181 -40.004 13.540 1.00 77.50 74 ARG A C 1
ATOM 520 O O . ARG A 1 74 ? -39.787 -38.891 13.197 1.00 77.50 74 ARG A O 1
ATOM 527 N N . ARG A 1 75 ? -40.692 -40.244 14.751 1.00 73.88 75 ARG A N 1
ATOM 528 C CA . ARG A 1 75 ? -40.883 -39.202 15.773 1.00 73.88 75 ARG A CA 1
ATOM 529 C C . ARG A 1 75 ? -39.546 -38.651 16.287 1.00 73.88 75 ARG A C 1
ATOM 531 O O . ARG A 1 75 ? -39.378 -37.441 16.400 1.00 73.88 75 ARG A O 1
ATOM 5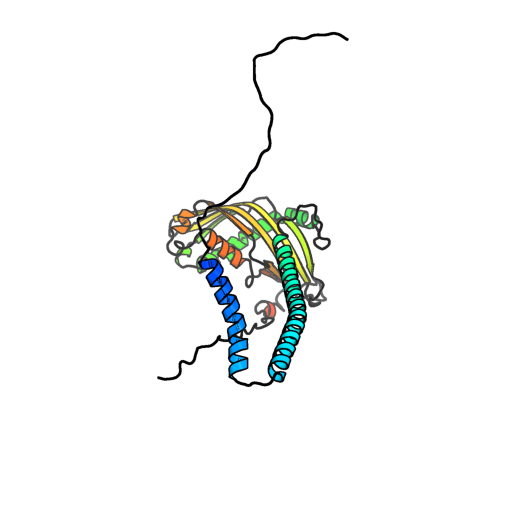38 N N . SER A 1 76 ? -38.560 -39.520 16.506 1.00 66.81 76 SER A N 1
ATOM 539 C CA . SER A 1 76 ? -37.195 -39.173 16.925 1.00 66.81 76 SER A CA 1
ATOM 540 C C . SER A 1 76 ? -36.413 -38.410 15.850 1.00 66.81 76 SER A C 1
ATOM 542 O O . SER A 1 76 ? -35.699 -37.457 16.169 1.00 66.81 76 SER A O 1
ATOM 544 N N . ARG A 1 77 ? -36.543 -38.800 14.577 1.00 59.22 77 ARG A N 1
ATOM 545 C CA . ARG A 1 77 ? -35.880 -38.124 13.453 1.00 59.22 77 ARG A CA 1
ATOM 546 C C . ARG A 1 77 ? -36.453 -36.725 13.223 1.00 59.22 77 ARG A C 1
ATOM 548 O O . ARG A 1 77 ? -35.669 -35.820 12.961 1.00 59.22 77 ARG A O 1
ATOM 555 N N . GLY A 1 78 ? -37.759 -36.520 13.425 1.00 63.38 78 GLY A N 1
ATOM 556 C CA . GLY A 1 78 ? -38.381 -35.188 13.367 1.00 63.38 78 GLY A CA 1
ATOM 557 C C . GLY A 1 78 ? -37.815 -34.209 14.405 1.00 63.38 78 GLY A C 1
ATOM 558 O O . GLY A 1 78 ? -37.471 -33.081 14.068 1.00 63.38 78 GLY A O 1
ATOM 559 N N . LEU A 1 79 ? -37.605 -34.667 15.645 1.00 61.00 79 LEU A N 1
ATOM 560 C CA . LEU A 1 79 ? -36.995 -33.859 16.715 1.00 61.00 79 LEU A CA 1
ATOM 561 C C . LEU A 1 79 ? -35.509 -33.538 16.463 1.00 61.00 79 LEU A C 1
ATOM 563 O O . LEU A 1 79 ? -35.032 -32.467 16.839 1.00 61.00 79 LEU A O 1
ATOM 567 N N . LYS A 1 80 ? -34.767 -34.451 15.822 1.00 61.03 80 LYS A N 1
ATOM 568 C CA . LYS A 1 80 ? -33.356 -34.236 15.452 1.00 61.03 80 LYS A CA 1
ATOM 569 C C . LYS A 1 80 ? -33.208 -33.301 14.245 1.00 61.03 80 LYS A C 1
ATOM 571 O O . LYS A 1 80 ? -32.284 -32.491 14.237 1.00 61.03 80 LYS A O 1
ATOM 576 N N . ALA A 1 81 ? -34.137 -33.351 13.288 1.00 65.56 81 ALA A N 1
ATOM 577 C CA . ALA A 1 81 ? -34.152 -32.462 12.126 1.00 65.56 81 ALA A CA 1
ATOM 578 C C . ALA A 1 81 ? -34.277 -30.987 12.538 1.00 65.56 81 ALA A C 1
ATOM 580 O O . ALA A 1 81 ? -33.526 -30.153 12.046 1.00 65.56 81 ALA A O 1
ATOM 581 N N . SER A 1 82 ? -35.119 -30.668 13.528 1.00 64.25 82 SER A N 1
ATOM 582 C CA . SER A 1 82 ? -35.244 -29.291 14.030 1.00 64.25 82 SER A CA 1
ATOM 583 C C . SER A 1 82 ? -33.956 -28.753 14.664 1.00 64.25 82 SER A C 1
ATOM 585 O O . SER A 1 82 ? -33.699 -27.555 14.594 1.00 64.25 82 SER A O 1
ATOM 587 N N . ARG A 1 83 ? -33.125 -29.614 15.271 1.00 69.12 83 ARG A N 1
ATOM 588 C CA . ARG A 1 83 ? -31.822 -29.204 15.827 1.00 69.12 83 ARG A CA 1
ATOM 589 C C . ARG A 1 83 ? -30.791 -28.945 14.732 1.00 69.12 83 ARG A C 1
ATOM 591 O O . ARG A 1 83 ? -30.045 -27.979 14.830 1.00 69.12 83 ARG A O 1
ATOM 598 N N . LEU A 1 84 ? -30.793 -29.769 13.687 1.00 70.44 84 LEU A N 1
ATOM 599 C CA . LEU A 1 84 ? -29.918 -29.615 12.524 1.00 70.44 84 LEU A CA 1
ATOM 600 C C . LEU A 1 84 ? -30.284 -28.371 11.706 1.00 70.44 84 LEU A C 1
ATOM 602 O O . LEU A 1 84 ? -29.394 -27.618 11.341 1.00 70.44 84 LEU A O 1
ATOM 606 N N . CYS A 1 85 ? -31.576 -28.088 11.519 1.00 72.81 85 CYS A N 1
ATOM 607 C CA . CYS A 1 85 ? -32.031 -26.849 10.885 1.00 72.81 85 CYS A CA 1
ATOM 608 C C . CYS A 1 85 ? -31.661 -25.605 11.699 1.00 72.81 85 CYS A C 1
ATOM 610 O O . CYS A 1 85 ? -31.309 -24.596 11.108 1.00 72.81 85 CYS A O 1
ATOM 612 N N . ARG A 1 86 ? -31.689 -25.663 13.039 1.00 74.00 86 ARG A N 1
ATOM 613 C CA . ARG A 1 86 ? -31.214 -24.547 13.878 1.00 74.00 86 ARG A CA 1
ATOM 614 C C . ARG A 1 86 ? -29.701 -24.359 13.795 1.00 74.00 86 ARG A C 1
ATOM 616 O O . ARG A 1 86 ? -29.249 -23.228 13.739 1.00 74.00 86 ARG A O 1
ATOM 623 N N . ALA A 1 87 ? -28.931 -25.446 13.771 1.00 74.38 87 ALA A N 1
ATOM 624 C CA . ALA A 1 87 ? -27.481 -25.374 13.602 1.00 74.38 87 ALA A CA 1
ATOM 625 C C . ALA A 1 87 ? -27.090 -24.859 12.205 1.00 74.38 87 ALA A C 1
ATOM 627 O O . ALA A 1 87 ? -26.193 -24.035 12.096 1.00 74.38 87 ALA A O 1
ATOM 628 N N . LEU A 1 88 ? -27.798 -25.291 11.155 1.00 74.81 88 LEU A N 1
ATOM 629 C CA . LEU A 1 88 ? -27.624 -24.766 9.800 1.00 74.81 88 LEU A CA 1
ATOM 630 C C . LEU A 1 88 ? -28.033 -23.296 9.707 1.00 74.81 88 LEU A C 1
ATOM 632 O O . LEU A 1 88 ? -27.288 -22.525 9.129 1.00 74.81 88 LEU A O 1
ATOM 636 N N . ALA A 1 89 ? -29.138 -22.893 10.342 1.00 75.62 89 ALA A N 1
ATOM 637 C CA . ALA A 1 89 ? -29.547 -21.491 10.385 1.00 75.62 89 ALA A CA 1
ATOM 638 C C . ALA A 1 89 ? -28.513 -20.601 11.096 1.00 75.62 89 ALA A C 1
ATOM 640 O O . ALA A 1 89 ? -28.284 -19.488 10.652 1.00 75.62 89 ALA A O 1
ATOM 641 N N . LEU A 1 90 ? -27.857 -21.090 12.157 1.00 75.62 90 LEU A N 1
ATOM 642 C CA . LEU A 1 90 ? -26.774 -20.357 12.828 1.00 75.62 90 LEU A CA 1
ATOM 643 C C . LEU A 1 90 ? -25.510 -20.253 11.963 1.00 75.62 90 LEU A C 1
ATOM 645 O O . LEU A 1 90 ? -24.887 -19.200 11.926 1.00 75.62 90 LEU A O 1
ATOM 649 N N . LEU A 1 91 ? -25.141 -21.320 11.246 1.00 68.12 91 LEU A N 1
ATOM 650 C CA . LEU A 1 91 ? -24.013 -21.283 10.305 1.00 68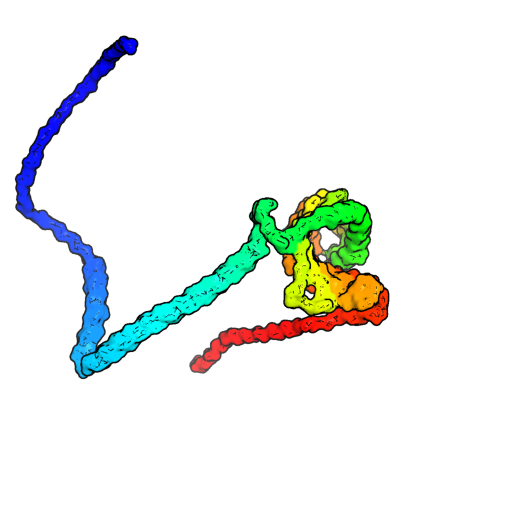.12 91 LEU A CA 1
ATOM 651 C C . LEU A 1 91 ? -24.302 -20.384 9.096 1.00 68.12 91 LEU A C 1
ATOM 653 O O . LEU A 1 91 ? -23.403 -19.711 8.606 1.00 68.12 91 LEU A O 1
ATOM 657 N N . GLU A 1 92 ? -25.549 -20.356 8.632 1.00 72.38 92 GLU A N 1
ATOM 658 C CA . GLU A 1 92 ? -25.999 -19.489 7.544 1.00 72.38 92 GLU A CA 1
ATOM 659 C C . GLU A 1 92 ? -26.060 -18.019 7.989 1.00 72.38 92 GLU A C 1
ATOM 661 O O . GLU A 1 92 ? -25.720 -17.144 7.200 1.00 72.38 92 GLU A O 1
ATOM 666 N N . ASP A 1 93 ? -26.387 -17.744 9.257 1.00 64.50 93 ASP A N 1
ATOM 667 C CA . ASP A 1 93 ? -26.326 -16.407 9.865 1.00 64.50 93 ASP A CA 1
ATOM 668 C C . ASP A 1 93 ? -24.873 -15.930 10.055 1.00 64.50 93 ASP A C 1
ATOM 670 O O . ASP A 1 93 ? -24.553 -14.785 9.741 1.00 64.50 93 ASP A O 1
ATOM 674 N N . GLU A 1 94 ? -23.943 -16.811 10.452 1.00 61.72 94 GLU A N 1
ATOM 675 C CA . GLU A 1 94 ? -22.508 -16.482 10.469 1.00 61.72 94 GLU A CA 1
ATOM 676 C C . GLU A 1 94 ? -21.951 -16.262 9.057 1.00 61.72 94 GLU A C 1
ATOM 678 O O . GLU A 1 94 ? -21.201 -15.310 8.827 1.00 61.72 94 GLU A O 1
ATOM 683 N N . GLU A 1 95 ? -22.339 -17.087 8.079 1.00 56.16 95 GLU A N 1
ATOM 684 C CA . GLU A 1 95 ? -21.919 -16.892 6.692 1.00 56.16 95 GLU A CA 1
ATOM 685 C C . GLU A 1 95 ? -22.535 -15.614 6.105 1.00 56.16 95 GLU A C 1
ATOM 687 O O . GLU A 1 95 ? -21.853 -14.894 5.377 1.00 56.16 95 GLU A O 1
ATOM 692 N N . GLN A 1 96 ? -23.777 -15.264 6.455 1.00 51.56 96 GLN A N 1
ATOM 693 C CA . GLN A 1 96 ? -24.404 -13.998 6.075 1.00 51.56 96 GLN A CA 1
ATOM 694 C C . GLN A 1 96 ? -23.765 -12.802 6.780 1.00 51.56 96 GLN A C 1
ATOM 696 O O . GLN A 1 96 ? -23.521 -11.806 6.108 1.00 51.56 96 GLN A O 1
ATOM 701 N N . ALA A 1 97 ? -23.410 -12.882 8.062 1.00 54.06 97 ALA A N 1
ATOM 702 C CA . ALA A 1 97 ? -22.710 -11.819 8.785 1.00 54.06 97 ALA A CA 1
ATOM 703 C C . ALA A 1 97 ? -21.290 -11.595 8.237 1.00 54.06 97 ALA A C 1
ATOM 705 O O . ALA A 1 97 ? -20.857 -10.454 8.052 1.00 54.06 97 ALA A O 1
ATOM 706 N N . VAL A 1 98 ? -20.582 -12.671 7.881 1.00 53.22 98 VAL A N 1
ATOM 707 C CA . VAL A 1 98 ? -19.270 -12.598 7.223 1.00 53.22 98 VAL A CA 1
ATOM 708 C C . VAL A 1 98 ? -19.411 -12.100 5.783 1.00 53.22 98 VAL A C 1
ATOM 710 O O . VAL A 1 98 ? -18.621 -11.256 5.359 1.00 53.22 98 VAL A O 1
ATOM 713 N N . ARG A 1 99 ? -20.430 -12.536 5.032 1.00 46.47 99 ARG A N 1
ATOM 714 C CA . ARG A 1 99 ? -20.714 -12.042 3.672 1.00 46.47 99 ARG A CA 1
ATOM 715 C C . ARG A 1 99 ? -21.201 -10.596 3.663 1.00 46.47 99 ARG A C 1
ATOM 717 O O . ARG A 1 99 ? -20.842 -9.876 2.740 1.00 46.47 99 ARG A O 1
ATOM 724 N N . LEU A 1 100 ? -21.938 -10.143 4.674 1.00 50.56 100 LEU A N 1
ATOM 725 C CA . LEU A 1 100 ? -22.313 -8.741 4.890 1.00 50.56 100 LEU A CA 1
ATOM 726 C C . LEU A 1 100 ? -21.087 -7.908 5.280 1.00 50.56 100 LEU A C 1
ATOM 728 O O . LEU A 1 100 ? -20.908 -6.819 4.745 1.00 50.56 100 LEU A O 1
ATOM 732 N N . GLY A 1 101 ? -20.181 -8.446 6.102 1.00 50.41 101 GLY A N 1
ATOM 733 C CA . GLY A 1 101 ? -18.888 -7.822 6.405 1.00 50.41 101 GLY A CA 1
ATOM 734 C C . GLY A 1 101 ? -17.920 -7.772 5.213 1.00 50.41 101 GLY A C 1
ATOM 735 O O . GLY A 1 101 ? -17.071 -6.888 5.147 1.00 50.41 101 GLY A O 1
ATOM 736 N N . VAL A 1 102 ? -18.046 -8.693 4.251 1.00 49.22 102 VAL A N 1
ATOM 737 C CA . VAL A 1 102 ? -17.276 -8.708 2.989 1.00 49.22 102 VAL A CA 1
ATOM 738 C C . VAL A 1 102 ? -17.947 -7.850 1.902 1.00 49.22 102 VAL A C 1
ATOM 740 O O . VAL A 1 102 ? -17.245 -7.263 1.087 1.00 49.22 102 VAL A O 1
ATOM 743 N N . ARG A 1 103 ? -19.283 -7.719 1.903 1.00 40.28 103 ARG A N 1
ATOM 744 C CA . ARG A 1 103 ? -20.068 -6.847 1.000 1.00 40.28 103 ARG A CA 1
ATOM 745 C C . ARG A 1 103 ? -20.263 -5.417 1.518 1.00 40.28 103 ARG A C 1
ATOM 747 O O . ARG A 1 103 ? -20.890 -4.610 0.839 1.00 40.28 103 ARG A O 1
ATOM 754 N N . ALA A 1 104 ? -19.692 -5.071 2.670 1.00 46.41 104 ALA A N 1
ATOM 755 C CA . ALA A 1 104 ? -19.714 -3.713 3.217 1.00 46.41 104 ALA A CA 1
ATOM 756 C C . ALA A 1 104 ? -18.932 -2.683 2.373 1.00 46.41 104 ALA A C 1
ATOM 758 O O . ALA A 1 104 ? -18.898 -1.509 2.728 1.00 46.41 104 ALA A O 1
ATOM 759 N N . CYS A 1 105 ? -18.320 -3.098 1.259 1.00 45.38 105 CYS A N 1
ATOM 760 C CA . CYS A 1 105 ? -17.688 -2.187 0.310 1.00 45.38 105 CYS A CA 1
ATOM 761 C C . CYS A 1 105 ? -18.679 -1.469 -0.626 1.00 45.38 105 CYS A C 1
ATOM 763 O O . CYS A 1 105 ? -18.284 -0.460 -1.192 1.00 45.38 105 CYS A O 1
ATOM 765 N N . ASP A 1 106 ? -19.950 -1.895 -0.713 1.00 44.84 106 ASP A N 1
ATOM 766 C CA . ASP A 1 106 ? -20.950 -1.284 -1.614 1.00 44.84 106 ASP A CA 1
ATOM 767 C C . ASP A 1 106 ? -22.281 -0.940 -0.913 1.00 44.84 106 ASP A C 1
ATOM 769 O O . ASP A 1 106 ? -23.363 -1.103 -1.485 1.00 44.84 106 ASP A O 1
ATOM 773 N N . LEU A 1 107 ? -22.247 -0.467 0.342 1.00 48.12 107 LEU A N 1
ATOM 774 C CA . LEU A 1 107 ? -23.450 0.117 0.946 1.00 48.12 107 LEU A CA 1
ATOM 775 C C . LEU A 1 107 ? -23.614 1.593 0.544 1.00 48.12 107 LEU A C 1
ATOM 777 O O . LEU A 1 107 ? -22.644 2.355 0.580 1.00 48.12 107 LEU A O 1
ATOM 781 N N . PRO A 1 108 ? -24.841 2.033 0.203 1.00 47.22 108 PRO A N 1
ATOM 782 C CA . PRO A 1 108 ? -25.123 3.432 -0.082 1.00 47.22 108 PRO A CA 1
ATOM 783 C C . PRO A 1 108 ? -24.677 4.348 1.063 1.00 47.22 108 PRO A C 1
ATOM 785 O O . PRO A 1 108 ? -24.838 4.009 2.235 1.00 47.22 108 PRO A O 1
ATOM 788 N N . ALA A 1 109 ? -24.208 5.555 0.733 1.00 44.84 109 ALA A N 1
ATOM 789 C CA . ALA A 1 109 ? -23.639 6.530 1.675 1.00 44.84 109 ALA A CA 1
ATOM 790 C C . ALA A 1 109 ? -24.561 6.984 2.838 1.00 44.84 109 ALA A C 1
ATOM 792 O O . ALA A 1 109 ? -24.118 7.777 3.673 1.00 44.84 109 ALA A O 1
ATOM 793 N N . TRP A 1 110 ? -25.812 6.506 2.884 1.00 48.44 110 TRP A N 1
ATOM 794 C CA . TRP A 1 110 ? -26.823 6.767 3.913 1.00 48.44 110 TRP A CA 1
ATOM 795 C C . TRP A 1 110 ? -26.962 5.656 4.969 1.00 48.44 110 TRP A C 1
ATOM 797 O O . TRP A 1 110 ? -27.663 5.866 5.959 1.00 48.44 110 TRP A O 1
ATOM 807 N N . VAL A 1 111 ? -26.292 4.505 4.819 1.00 41.44 111 VAL A N 1
ATOM 808 C CA . VAL A 1 111 ? -26.228 3.498 5.892 1.00 41.44 111 VAL A CA 1
ATOM 809 C C . VAL A 1 111 ? -25.063 3.831 6.818 1.00 41.44 111 VAL A C 1
ATOM 811 O O . VAL A 1 111 ? -23.906 3.499 6.572 1.00 41.44 111 VAL A O 1
ATOM 814 N N . HIS A 1 112 ? -25.388 4.554 7.885 1.00 38.94 112 HIS A N 1
ATOM 815 C CA . HIS A 1 112 ? -24.473 4.832 8.980 1.00 38.94 112 HIS A CA 1
ATOM 816 C C . HIS A 1 112 ? -24.273 3.570 9.822 1.00 38.94 112 HIS A C 1
ATOM 818 O O . HIS A 1 112 ? -25.179 3.145 10.536 1.00 38.94 112 HIS A O 1
ATOM 824 N N . PHE A 1 113 ? -23.071 2.998 9.777 1.00 42.03 113 PHE A N 1
ATOM 825 C CA . PHE A 1 113 ? -22.613 2.105 10.835 1.00 42.03 113 PHE A CA 1
ATOM 826 C C . PHE A 1 113 ? -22.121 2.971 12.005 1.00 42.03 113 PHE A C 1
ATOM 828 O O . PHE A 1 113 ? -21.205 3.770 11.796 1.00 42.03 113 PHE A O 1
ATOM 835 N N . PRO A 1 114 ? -22.692 2.847 13.215 1.00 50.16 114 PRO A N 1
ATOM 836 C CA . PRO A 1 114 ? -22.284 3.649 14.373 1.00 50.16 114 PRO A CA 1
ATOM 837 C C . PRO A 1 114 ? -20.825 3.406 14.808 1.00 50.16 114 PRO A C 1
ATOM 839 O O . PRO A 1 114 ? -20.267 4.235 15.515 1.00 50.16 114 PRO A O 1
ATOM 842 N N . ASP A 1 115 ? -20.187 2.331 14.330 1.00 50.12 115 ASP A N 1
ATOM 843 C CA . ASP A 1 115 ? -18.835 1.915 14.740 1.00 50.12 115 ASP A CA 1
ATOM 844 C C . ASP A 1 115 ? -17.705 2.417 13.824 1.00 50.12 115 ASP A C 1
ATOM 846 O O . ASP A 1 115 ? -16.536 2.108 14.058 1.00 50.12 115 ASP A O 1
ATOM 850 N N . THR A 1 116 ? -18.028 3.107 12.724 1.00 59.25 116 THR A N 1
ATOM 851 C CA . THR A 1 116 ? -17.024 3.607 11.770 1.00 59.25 116 THR A CA 1
ATOM 852 C C . THR A 1 116 ? -17.096 5.122 11.699 1.00 59.25 116 THR A C 1
ATOM 854 O O . THR A 1 116 ? -17.935 5.699 11.005 1.00 59.25 116 THR A O 1
ATOM 857 N N . GLU A 1 117 ? -16.199 5.778 12.426 1.00 67.56 117 GLU A N 1
ATOM 858 C CA . GLU A 1 117 ? -16.138 7.233 12.453 1.00 67.56 117 GLU A CA 1
ATOM 859 C C . GLU A 1 117 ? -15.516 7.764 11.156 1.00 67.56 117 GLU A C 1
ATOM 861 O O . GLU A 1 117 ? -14.457 7.308 10.705 1.00 67.56 117 GLU A O 1
ATOM 866 N N . ARG A 1 118 ? -16.164 8.763 10.546 1.00 73.69 118 ARG A N 1
ATOM 867 C CA . ARG A 1 118 ? -15.588 9.509 9.422 1.00 73.69 118 ARG A CA 1
ATOM 868 C C . ARG A 1 118 ? -14.562 10.501 9.962 1.00 73.69 118 ARG A C 1
ATOM 870 O O . ARG A 1 118 ? -14.913 11.553 10.491 1.00 73.69 118 ARG A O 1
ATOM 877 N N . ALA A 1 119 ? -13.282 10.192 9.798 1.00 77.06 119 ALA A N 1
ATOM 878 C CA . ALA A 1 119 ? -12.193 11.058 10.239 1.00 77.06 119 ALA A CA 1
ATOM 879 C C . ALA A 1 119 ? -11.840 12.120 9.175 1.00 77.06 119 ALA A C 1
ATOM 881 O O . ALA A 1 119 ? -10.772 12.090 8.564 1.00 77.06 119 ALA A O 1
ATOM 882 N N . GLU A 1 120 ? -12.722 13.100 8.941 1.00 83.25 120 GLU A N 1
ATOM 883 C CA . GLU A 1 120 ? -12.432 14.194 7.991 1.00 83.25 120 GLU A CA 1
ATOM 884 C C . GLU A 1 120 ? -11.209 15.029 8.393 1.00 83.25 120 GLU A C 1
ATOM 886 O O . GLU A 1 120 ? -10.459 15.502 7.536 1.00 83.25 120 GLU A O 1
ATOM 891 N N . TRP A 1 121 ? -10.982 15.199 9.697 1.00 87.81 121 TRP A N 1
ATOM 892 C CA . TRP A 1 121 ? -9.792 15.871 10.212 1.00 87.81 121 TRP A CA 1
ATOM 893 C C . TRP A 1 121 ? -8.514 15.118 9.817 1.00 87.81 121 TRP A C 1
ATOM 895 O O . TRP A 1 121 ? -7.540 15.750 9.417 1.00 87.81 121 TRP A O 1
ATOM 905 N N . LEU A 1 122 ? -8.541 13.780 9.826 1.00 87.38 122 LEU A N 1
ATOM 906 C CA . LEU A 1 122 ? -7.413 12.948 9.413 1.00 87.38 122 LEU A CA 1
ATOM 907 C C . LEU A 1 122 ? -7.129 13.127 7.921 1.00 87.38 122 LEU A C 1
ATOM 909 O O . LEU A 1 122 ? -5.976 13.290 7.535 1.00 87.38 122 LEU A O 1
ATOM 913 N N . ASN A 1 123 ? -8.171 13.210 7.090 1.00 90.69 123 ASN A N 1
ATOM 914 C CA . ASN A 1 123 ? -8.023 13.513 5.663 1.00 90.69 123 ASN A CA 1
ATOM 915 C C . ASN A 1 123 ? -7.375 14.886 5.423 1.00 90.69 123 ASN A C 1
ATOM 917 O O . ASN A 1 123 ? -6.535 15.027 4.531 1.00 90.69 123 ASN A O 1
ATOM 921 N N . LYS A 1 124 ? -7.714 15.901 6.229 1.00 90.00 124 LYS A N 1
ATOM 922 C CA . LYS A 1 124 ? -7.064 17.224 6.164 1.00 90.00 124 LYS A CA 1
ATOM 923 C C . LYS A 1 124 ? -5.591 17.150 6.575 1.00 90.00 124 LYS A C 1
ATOM 925 O O . LYS A 1 124 ? -4.753 17.739 5.892 1.00 90.00 124 LYS A O 1
ATOM 930 N N . THR A 1 125 ? -5.270 16.394 7.624 1.00 91.38 125 THR A N 1
ATOM 931 C CA . THR A 1 125 ? -3.887 16.159 8.065 1.00 91.38 125 THR A CA 1
ATOM 932 C C . THR A 1 125 ? -3.073 15.445 6.989 1.00 91.38 125 THR A C 1
ATOM 934 O O . THR A 1 125 ? -2.010 15.930 6.610 1.00 91.38 125 THR A O 1
ATOM 937 N N . VAL A 1 126 ? -3.593 14.352 6.421 1.00 90.94 126 VAL A N 1
ATOM 938 C CA . VAL A 1 126 ? -2.936 13.605 5.334 1.00 90.94 126 VAL A CA 1
ATOM 939 C C . VAL A 1 126 ? -2.723 14.494 4.114 1.00 90.94 126 VAL A C 1
ATOM 941 O O . VAL A 1 126 ? -1.639 14.482 3.540 1.00 90.94 126 VAL A O 1
ATOM 944 N N . LYS A 1 127 ? -3.706 15.326 3.749 1.00 91.88 127 LYS A N 1
ATOM 945 C CA . LYS A 1 127 ? -3.557 16.298 2.658 1.00 91.88 127 LYS A CA 1
ATOM 946 C C . LYS A 1 127 ? -2.420 17.288 2.917 1.00 91.88 127 LYS A C 1
ATOM 948 O O . LYS A 1 127 ? -1.679 17.605 1.993 1.00 91.88 127 LYS A O 1
ATOM 953 N N . HIS A 1 128 ? -2.278 17.775 4.147 1.00 93.06 128 HIS A N 1
ATOM 954 C CA . HIS A 1 128 ? -1.192 18.688 4.504 1.00 93.06 128 HIS A CA 1
ATOM 955 C C . HIS A 1 128 ? 0.176 17.985 4.520 1.00 93.06 128 HIS A C 1
ATOM 957 O O . HIS A 1 128 ? 1.177 18.565 4.112 1.00 93.06 128 HIS A O 1
ATOM 963 N N . MET A 1 129 ? 0.211 16.716 4.936 1.00 91.56 129 MET A N 1
ATOM 964 C CA . MET A 1 129 ? 1.422 15.893 4.976 1.00 91.56 129 MET A CA 1
ATOM 965 C C . MET A 1 129 ? 1.794 15.269 3.623 1.00 91.56 129 MET A C 1
ATOM 967 O O . MET A 1 129 ? 2.900 14.752 3.474 1.00 91.56 129 MET A O 1
ATOM 971 N N . TRP A 1 130 ? 0.903 15.322 2.632 1.00 93.25 130 TRP A N 1
ATOM 972 C CA . TRP A 1 130 ? 1.056 14.669 1.333 1.00 93.25 130 TRP A CA 1
ATOM 973 C C . TRP A 1 130 ? 2.402 14.899 0.628 1.00 93.25 130 TRP A C 1
ATOM 975 O O . TRP A 1 130 ? 2.980 13.907 0.189 1.00 93.25 130 TRP A O 1
ATOM 985 N N . PRO A 1 131 ? 2.970 16.121 0.544 1.00 93.25 131 PRO A N 1
ATOM 986 C CA . PRO A 1 131 ? 4.273 16.304 -0.103 1.00 93.25 131 PRO A CA 1
ATOM 987 C C . PRO A 1 131 ? 5.401 15.530 0.598 1.00 93.25 131 PRO A C 1
ATOM 989 O O . PRO A 1 131 ? 6.275 14.981 -0.068 1.00 93.25 131 PRO A O 1
ATOM 992 N N . PHE A 1 132 ? 5.360 15.415 1.927 1.00 93.06 132 PHE A N 1
ATOM 993 C CA . PHE A 1 132 ? 6.336 14.628 2.689 1.00 93.06 132 PHE A CA 1
ATOM 994 C C . PHE A 1 132 ? 6.114 13.126 2.508 1.00 93.06 132 PHE A C 1
ATOM 996 O O . PHE A 1 132 ? 7.073 12.363 2.410 1.00 93.06 132 PHE A O 1
ATOM 1003 N N . ILE A 1 133 ? 4.850 12.702 2.411 1.00 90.31 133 ILE A N 1
ATOM 1004 C CA . ILE A 1 133 ? 4.500 11.319 2.075 1.00 90.31 133 ILE A CA 1
ATOM 1005 C C . ILE A 1 133 ? 5.019 10.976 0.673 1.00 90.31 133 ILE A C 1
ATOM 1007 O O . ILE A 1 133 ? 5.604 9.914 0.501 1.00 90.31 133 ILE A O 1
ATOM 1011 N N . CYS A 1 134 ? 4.891 11.875 -0.306 1.00 91.19 134 CYS A N 1
ATOM 1012 C CA . CYS A 1 134 ? 5.425 11.670 -1.655 1.00 91.19 134 CYS A CA 1
ATOM 1013 C C . CYS A 1 134 ? 6.948 11.479 -1.642 1.00 91.19 134 CYS A C 1
ATOM 1015 O O . CYS A 1 134 ? 7.443 10.531 -2.245 1.00 91.19 134 CYS A O 1
ATOM 1017 N N . GLN A 1 135 ? 7.683 12.315 -0.897 1.00 92.12 135 GLN A N 1
ATOM 1018 C CA . GLN A 1 135 ? 9.137 12.167 -0.730 1.00 92.12 135 GLN A CA 1
ATOM 1019 C C . GLN A 1 135 ? 9.510 10.837 -0.064 1.00 92.12 135 GLN A C 1
ATOM 1021 O O . GLN A 1 135 ? 10.457 10.167 -0.478 1.00 92.12 135 GLN A O 1
ATOM 1026 N N . PHE A 1 136 ? 8.757 10.434 0.962 1.00 89.12 136 PHE A N 1
ATOM 1027 C CA . PHE A 1 136 ? 8.951 9.146 1.616 1.00 89.12 136 PHE A CA 1
ATOM 1028 C C . PHE A 1 136 ? 8.684 7.978 0.661 1.00 89.12 136 PHE A C 1
ATOM 1030 O O . PHE A 1 136 ? 9.473 7.035 0.627 1.00 89.12 136 PHE A O 1
ATOM 1037 N N . ILE A 1 137 ? 7.612 8.040 -0.133 1.00 90.19 137 ILE A N 1
ATOM 1038 C CA . ILE A 1 137 ? 7.293 7.002 -1.116 1.00 90.19 137 ILE A CA 1
ATOM 1039 C C . ILE A 1 137 ? 8.397 6.926 -2.172 1.00 90.19 137 ILE A C 1
ATOM 1041 O O . ILE A 1 137 ? 8.864 5.828 -2.457 1.00 90.19 137 ILE A O 1
ATOM 1045 N N . GLU A 1 138 ? 8.882 8.053 -2.700 1.00 91.06 138 GLU A N 1
ATOM 1046 C CA . GLU A 1 138 ? 10.005 8.041 -3.647 1.00 91.06 138 GLU A CA 1
ATOM 1047 C C . GLU A 1 138 ? 11.231 7.332 -3.050 1.00 91.06 138 GLU A C 1
ATOM 1049 O O . GLU A 1 138 ? 11.811 6.440 -3.679 1.00 91.06 138 GLU A O 1
ATOM 1054 N N . LYS A 1 139 ? 11.588 7.668 -1.805 1.00 91.12 139 LYS A N 1
ATOM 1055 C CA . LYS A 1 139 ? 12.685 7.014 -1.086 1.00 91.12 139 LYS A CA 1
ATOM 1056 C C . LYS A 1 139 ? 12.436 5.515 -0.908 1.00 91.12 139 LYS A C 1
ATOM 1058 O O . LYS A 1 139 ? 13.332 4.714 -1.153 1.00 91.12 139 LYS A O 1
ATOM 1063 N N . LEU A 1 140 ? 11.218 5.120 -0.543 1.00 88.31 140 LEU A N 1
ATOM 1064 C CA . LEU A 1 140 ? 10.825 3.720 -0.375 1.00 88.31 140 LEU A CA 1
ATOM 1065 C C . LEU A 1 140 ? 10.941 2.932 -1.690 1.00 88.31 140 LEU A C 1
ATOM 1067 O O . LEU A 1 140 ? 11.453 1.809 -1.691 1.00 88.31 140 LEU A O 1
ATOM 1071 N N . PHE A 1 141 ? 10.533 3.522 -2.817 1.00 89.50 141 PHE A N 1
ATOM 1072 C CA . PHE A 1 141 ? 10.673 2.899 -4.133 1.00 89.50 141 PHE A CA 1
ATOM 1073 C C . PHE A 1 141 ? 12.143 2.682 -4.504 1.00 89.50 141 PHE A C 1
ATOM 1075 O O . PHE A 1 141 ? 12.502 1.590 -4.940 1.00 89.50 141 PHE A O 1
ATOM 1082 N N . ARG A 1 142 ? 13.003 3.681 -4.277 1.00 91.12 142 ARG A N 1
ATOM 1083 C CA . ARG A 1 142 ? 14.431 3.614 -4.633 1.00 91.12 142 ARG A CA 1
ATOM 1084 C C . ARG A 1 142 ? 15.262 2.744 -3.687 1.00 91.12 142 ARG A C 1
ATOM 1086 O O . ARG A 1 142 ? 16.124 1.999 -4.140 1.00 91.12 142 ARG A O 1
ATOM 1093 N N . GLU A 1 143 ? 15.029 2.829 -2.381 1.00 90.50 143 GLU A N 1
ATOM 1094 C CA . GLU A 1 143 ? 15.883 2.181 -1.375 1.00 90.50 143 GLU A CA 1
ATOM 1095 C C . GLU A 1 143 ? 15.394 0.795 -0.953 1.00 90.50 143 GLU A C 1
ATOM 1097 O O . GLU A 1 143 ? 16.198 -0.016 -0.503 1.00 90.50 143 GLU A O 1
ATOM 1102 N N . THR A 1 144 ? 14.094 0.507 -1.071 1.00 85.25 144 THR A N 1
ATOM 1103 C CA . THR A 1 144 ? 13.514 -0.766 -0.605 1.00 85.25 144 THR A CA 1
ATOM 1104 C C . THR A 1 144 ? 12.956 -1.599 -1.754 1.00 85.25 144 THR A C 1
ATOM 1106 O O . THR A 1 144 ? 13.325 -2.765 -1.897 1.00 85.25 144 THR A O 1
ATOM 1109 N N . ILE A 1 145 ? 12.098 -1.021 -2.602 1.00 87.06 145 ILE A N 1
ATOM 1110 C CA . ILE A 1 145 ? 11.435 -1.784 -3.673 1.00 87.06 145 ILE A CA 1
ATOM 1111 C C . ILE A 1 145 ? 12.410 -2.108 -4.808 1.00 87.06 145 ILE A C 1
ATOM 1113 O O . ILE A 1 145 ? 12.487 -3.259 -5.228 1.00 87.06 145 ILE A O 1
ATOM 1117 N N . GLU A 1 146 ? 13.186 -1.136 -5.291 1.00 89.69 146 GLU A N 1
ATOM 1118 C CA . GLU A 1 146 ? 14.158 -1.342 -6.372 1.00 89.69 146 GLU A CA 1
ATOM 1119 C C . GLU A 1 146 ? 15.135 -2.501 -6.092 1.00 89.69 146 GLU A C 1
ATOM 1121 O O . GLU A 1 146 ? 15.240 -3.395 -6.940 1.00 89.69 146 GLU A O 1
ATOM 1126 N N . PRO A 1 147 ? 15.814 -2.578 -4.926 1.00 89.94 147 PRO A N 1
ATOM 1127 C CA . PRO A 1 147 ? 16.675 -3.720 -4.630 1.00 89.94 147 PRO A CA 1
ATOM 1128 C C . PRO A 1 147 ? 15.899 -5.029 -4.443 1.00 89.94 147 PRO A C 1
ATOM 1130 O O . PRO A 1 147 ? 16.397 -6.076 -4.856 1.00 89.94 147 PRO A O 1
ATOM 1133 N N . ALA A 1 148 ? 14.682 -4.997 -3.889 1.00 84.94 148 ALA A N 1
ATOM 1134 C CA . ALA A 1 148 ? 13.854 -6.196 -3.760 1.00 84.94 148 ALA A CA 1
ATOM 1135 C C . ALA A 1 148 ? 13.475 -6.782 -5.133 1.00 84.94 148 ALA A C 1
ATOM 1137 O O . ALA A 1 148 ? 13.584 -7.991 -5.339 1.00 84.94 148 ALA A O 1
ATOM 1138 N N . VAL A 1 149 ? 13.108 -5.932 -6.098 1.00 85.88 149 VAL A N 1
ATOM 1139 C CA . VAL A 1 149 ? 12.783 -6.346 -7.474 1.00 85.88 149 VAL A CA 1
ATOM 1140 C C . VAL A 1 149 ? 14.024 -6.869 -8.200 1.00 85.88 149 VAL A C 1
ATOM 1142 O O . VAL A 1 149 ? 13.958 -7.914 -8.850 1.00 85.88 149 VAL A O 1
ATOM 1145 N N . ARG A 1 150 ? 15.179 -6.205 -8.044 1.00 88.50 150 ARG A N 1
ATOM 1146 C CA . ARG A 1 150 ? 16.459 -6.690 -8.597 1.00 88.50 150 ARG A CA 1
ATOM 1147 C C . ARG A 1 150 ? 16.857 -8.059 -8.047 1.00 88.50 150 ARG A C 1
ATOM 1149 O O . ARG A 1 150 ? 17.418 -8.867 -8.782 1.00 88.50 150 ARG A O 1
ATOM 1156 N N . GLY A 1 151 ? 16.585 -8.306 -6.765 1.00 84.94 151 GLY A N 1
ATOM 1157 C CA . GLY A 1 151 ? 16.887 -9.568 -6.091 1.00 84.94 151 GLY A CA 1
ATOM 1158 C C . GLY A 1 151 ? 15.922 -10.708 -6.427 1.00 84.94 151 GLY A C 1
ATOM 1159 O O . GLY A 1 151 ? 16.285 -11.869 -6.259 1.00 84.94 151 GLY A O 1
ATOM 1160 N N . ALA A 1 152 ? 14.719 -10.404 -6.920 1.00 83.00 152 ALA A N 1
ATOM 1161 C CA . ALA A 1 152 ? 13.697 -11.412 -7.193 1.00 83.00 152 ALA A CA 1
ATOM 1162 C C . ALA A 1 152 ? 14.033 -12.309 -8.398 1.00 83.00 152 ALA A C 1
ATOM 1164 O O . ALA A 1 152 ? 13.692 -13.490 -8.397 1.00 83.00 152 ALA A O 1
ATOM 1165 N N . ASN A 1 153 ? 14.690 -11.771 -9.434 1.00 82.06 153 ASN A N 1
ATOM 1166 C CA . ASN A 1 153 ? 15.042 -12.531 -10.633 1.00 82.06 153 ASN A CA 1
ATOM 1167 C C . ASN A 1 153 ? 16.350 -12.016 -11.259 1.00 82.06 153 ASN A C 1
ATOM 1169 O O . ASN A 1 153 ? 16.539 -10.812 -11.421 1.00 82.06 153 ASN A O 1
ATOM 1173 N N . ALA A 1 154 ? 17.230 -12.920 -11.701 1.00 84.12 154 ALA A N 1
ATOM 1174 C CA . ALA A 1 154 ? 18.491 -12.574 -12.366 1.00 84.12 154 ALA A CA 1
ATOM 1175 C C . ALA A 1 154 ? 18.287 -11.712 -13.631 1.00 84.12 154 ALA A C 1
ATOM 1177 O O . ALA A 1 154 ? 19.124 -10.863 -13.966 1.00 84.12 154 ALA A O 1
ATOM 1178 N N . HIS A 1 155 ? 17.153 -11.886 -14.318 1.00 83.94 155 HIS A N 1
ATOM 1179 C CA . HIS A 1 155 ? 16.768 -11.086 -15.484 1.00 83.94 155 HIS A CA 1
ATOM 1180 C C . HIS A 1 155 ? 16.399 -9.632 -15.136 1.00 83.94 155 HIS A C 1
ATOM 1182 O O . HIS A 1 155 ? 16.503 -8.761 -15.998 1.00 83.94 155 HIS A O 1
ATOM 1188 N N . LEU A 1 156 ? 16.063 -9.352 -13.872 1.00 84.06 156 LEU A N 1
ATOM 1189 C CA . LEU A 1 156 ? 15.719 -8.024 -13.351 1.00 84.06 156 LEU A CA 1
ATOM 1190 C C . LEU A 1 156 ? 16.874 -7.319 -12.636 1.00 84.06 156 LEU A C 1
ATOM 1192 O O . LEU A 1 156 ? 16.695 -6.231 -12.099 1.00 84.06 156 LEU A O 1
ATOM 1196 N N . SER A 1 157 ? 18.083 -7.875 -12.669 1.00 86.50 157 SER A N 1
ATOM 1197 C CA . SER A 1 157 ? 19.262 -7.295 -12.004 1.00 86.50 157 SER A CA 1
ATOM 1198 C C . SER A 1 157 ? 19.562 -5.841 -12.407 1.00 86.50 157 SER A C 1
ATOM 1200 O O . SER A 1 157 ? 20.062 -5.068 -11.594 1.00 86.50 157 SER A O 1
ATOM 1202 N N . THR A 1 158 ? 19.214 -5.434 -13.633 1.00 89.31 158 THR A N 1
ATOM 1203 C CA . THR A 1 158 ? 19.392 -4.060 -14.141 1.00 89.31 158 THR A CA 1
ATOM 1204 C C . THR A 1 158 ? 18.121 -3.204 -14.091 1.00 89.31 158 THR A C 1
ATOM 1206 O O . THR A 1 158 ? 18.041 -2.208 -14.809 1.00 89.31 158 THR A O 1
ATOM 1209 N N . PHE A 1 159 ? 17.102 -3.618 -13.338 1.00 90.50 159 PHE A N 1
ATOM 1210 C CA . PHE A 1 159 ? 15.861 -2.862 -13.150 1.00 90.50 159 PHE A CA 1
ATOM 1211 C C . PHE A 1 159 ? 16.135 -1.553 -12.398 1.00 90.50 159 PHE A C 1
ATOM 1213 O O . PHE A 1 159 ? 16.883 -1.566 -11.426 1.00 90.50 159 PHE A O 1
ATOM 1220 N N . SER A 1 160 ? 15.563 -0.426 -12.808 1.00 91.62 160 SER A N 1
ATOM 1221 C CA . SER A 1 160 ? 15.677 0.854 -12.093 1.00 91.62 160 SER A CA 1
ATOM 1222 C C . SER A 1 160 ? 14.449 1.728 -12.302 1.00 91.62 160 SER A C 1
ATOM 1224 O O . SER A 1 160 ? 13.909 1.758 -13.411 1.00 91.62 160 SER A O 1
ATOM 1226 N N . PHE A 1 161 ? 14.064 2.491 -11.279 1.00 93.38 161 PHE A N 1
ATOM 1227 C CA . PHE A 1 161 ? 13.033 3.521 -11.418 1.00 93.38 161 PHE A CA 1
ATOM 1228 C C . PHE A 1 161 ? 13.642 4.828 -11.941 1.00 93.38 161 PHE A C 1
ATOM 1230 O O . PHE A 1 161 ? 14.477 5.457 -11.277 1.00 93.38 161 PHE A O 1
ATOM 1237 N N . THR A 1 162 ? 13.219 5.261 -13.129 1.00 92.44 162 THR A N 1
ATOM 1238 C CA . THR A 1 162 ? 13.684 6.521 -13.732 1.00 92.44 162 THR A CA 1
ATOM 1239 C C . THR A 1 162 ? 12.944 7.715 -13.144 1.00 92.44 162 THR A C 1
ATOM 1241 O O . THR A 1 162 ? 13.566 8.730 -12.828 1.00 92.44 162 THR A O 1
ATOM 1244 N N . LYS A 1 163 ? 11.634 7.575 -12.926 1.00 93.06 163 LYS A N 1
ATOM 1245 C CA . LYS A 1 163 ? 10.767 8.612 -12.361 1.00 93.06 163 LYS A CA 1
ATOM 1246 C C . LYS A 1 163 ? 9.742 7.969 -11.434 1.00 93.06 163 LYS A C 1
ATOM 1248 O O . LYS A 1 163 ? 9.199 6.922 -11.764 1.00 93.06 163 LYS A O 1
ATOM 1253 N N . VAL A 1 164 ? 9.501 8.579 -10.276 1.00 93.44 164 VAL A N 1
ATOM 1254 C CA . VAL A 1 164 ? 8.481 8.133 -9.318 1.00 93.44 164 VAL A CA 1
ATOM 1255 C C . VAL A 1 164 ? 7.684 9.355 -8.888 1.00 93.44 164 VAL A C 1
ATOM 1257 O O . VAL A 1 164 ? 8.121 10.106 -8.021 1.00 93.44 164 VAL A O 1
ATOM 1260 N N . ASP A 1 165 ? 6.529 9.566 -9.509 1.00 92.69 165 ASP A N 1
ATOM 1261 C CA . ASP A 1 165 ? 5.565 10.585 -9.101 1.00 92.69 165 ASP A CA 1
ATOM 1262 C C . ASP A 1 165 ? 4.227 9.917 -8.776 1.00 92.69 165 ASP A C 1
ATOM 1264 O O . ASP A 1 165 ? 3.617 9.257 -9.613 1.00 92.69 165 ASP A O 1
ATOM 1268 N N . VAL A 1 166 ? 3.767 10.072 -7.538 1.00 88.69 166 VAL A N 1
ATOM 1269 C CA . VAL A 1 166 ? 2.514 9.474 -7.045 1.00 88.69 166 VAL A CA 1
ATOM 1270 C C . VAL A 1 166 ? 1.320 10.415 -7.280 1.00 88.69 166 VAL A C 1
ATOM 1272 O O . VAL A 1 166 ? 0.168 10.031 -7.078 1.00 88.69 166 VAL A O 1
ATOM 1275 N N . GLY A 1 167 ? 1.576 11.634 -7.761 1.00 89.31 167 GLY A N 1
ATOM 1276 C CA . GLY A 1 167 ? 0.568 12.646 -8.035 1.00 89.31 167 GLY A CA 1
ATOM 1277 C C . GLY A 1 167 ? 0.210 13.502 -6.817 1.00 89.31 167 GLY A C 1
ATOM 1278 O O . GLY A 1 167 ? 0.669 13.305 -5.695 1.00 89.31 167 GLY A O 1
ATOM 1279 N N . GLN A 1 168 ? -0.644 14.500 -7.048 1.00 87.94 168 GLN A N 1
ATOM 1280 C CA . GLN A 1 168 ? -1.033 15.502 -6.041 1.00 87.94 168 GLN A CA 1
ATOM 1281 C C . GLN A 1 168 ? -2.305 15.135 -5.261 1.00 87.94 168 GLN A C 1
ATOM 1283 O O . GLN A 1 168 ? -2.710 15.862 -4.354 1.00 87.94 168 GLN A O 1
ATOM 1288 N N . GLN A 1 169 ? -2.974 14.042 -5.636 1.00 90.00 169 GLN A N 1
ATOM 1289 C CA . GLN A 1 169 ? -4.192 13.592 -4.969 1.00 90.00 169 GLN A CA 1
ATOM 1290 C C . GLN A 1 169 ? -3.827 12.783 -3.725 1.00 90.00 169 GLN A C 1
ATOM 1292 O O . GLN A 1 169 ? -3.193 11.743 -3.868 1.00 90.00 169 GLN A O 1
ATOM 1297 N N . PRO A 1 170 ? -4.218 13.221 -2.517 1.00 89.56 170 PRO A N 1
ATOM 1298 C CA . PRO A 1 170 ? -3.874 12.512 -1.302 1.00 89.56 170 PRO A CA 1
ATOM 1299 C C . PRO A 1 170 ? -4.733 11.270 -1.088 1.00 89.56 170 PRO A C 1
ATOM 1301 O O . PRO A 1 170 ? -5.882 11.179 -1.527 1.00 89.56 170 PRO A O 1
ATOM 1304 N N . LEU A 1 171 ? -4.177 10.353 -0.305 1.00 90.12 171 LEU A N 1
ATOM 1305 C CA . LEU A 1 171 ? -4.886 9.222 0.272 1.00 90.12 171 LEU A CA 1
ATOM 1306 C C . LEU A 1 171 ? -6.114 9.677 1.074 1.00 90.12 171 LEU A C 1
ATOM 1308 O O . LEU A 1 171 ? -6.027 10.619 1.866 1.00 90.12 171 LEU A O 1
ATOM 1312 N N . ARG A 1 172 ? -7.244 8.982 0.909 1.00 89.50 172 ARG A N 1
ATOM 1313 C CA . ARG A 1 172 ? -8.460 9.213 1.697 1.00 89.50 172 ARG A CA 1
ATOM 1314 C C . ARG A 1 172 ? -8.705 8.073 2.671 1.00 89.50 172 ARG A C 1
ATOM 1316 O O . ARG A 1 172 ? -8.624 6.902 2.310 1.00 89.50 172 ARG A O 1
ATOM 1323 N N . VAL A 1 173 ? -9.049 8.442 3.895 1.00 89.50 173 VAL A N 1
ATOM 1324 C CA . VAL A 1 173 ? -9.544 7.554 4.940 1.00 89.50 173 VAL A CA 1
ATOM 1325 C C . VAL A 1 173 ? -11.060 7.700 4.989 1.00 89.50 173 VAL A C 1
ATOM 1327 O O . VAL A 1 173 ? -11.585 8.764 5.329 1.00 89.50 173 VAL A O 1
ATOM 1330 N N . ASN A 1 174 ? -11.756 6.631 4.615 1.00 86.94 174 ASN A N 1
ATOM 1331 C CA . ASN A 1 174 ? -13.218 6.592 4.556 1.00 86.94 174 ASN A CA 1
ATOM 1332 C C . ASN A 1 174 ? -13.835 6.279 5.920 1.00 86.94 174 ASN A C 1
ATOM 1334 O O . ASN A 1 174 ? -14.948 6.710 6.211 1.00 86.94 174 ASN A O 1
ATOM 1338 N N . GLY A 1 175 ? -13.096 5.562 6.764 1.00 86.00 175 GLY A N 1
ATOM 1339 C CA . GLY A 1 175 ? -13.576 5.121 8.058 1.00 86.00 175 GLY A CA 1
ATOM 1340 C C . GLY A 1 175 ? -12.448 4.677 8.972 1.00 86.00 175 GLY A C 1
ATOM 1341 O O . GLY A 1 175 ? -11.455 4.111 8.507 1.00 86.00 175 GLY A O 1
ATOM 1342 N N . VAL A 1 176 ? -12.613 4.934 10.265 1.00 87.62 176 VAL A N 1
ATOM 1343 C CA . VAL A 1 176 ? -11.701 4.475 11.314 1.00 87.62 176 VAL A CA 1
ATOM 1344 C C . VAL A 1 176 ? -12.487 3.632 12.306 1.00 87.62 176 VAL A C 1
ATOM 1346 O O . VAL A 1 176 ? -13.539 4.058 12.782 1.00 87.62 176 VAL A O 1
ATOM 1349 N N . LYS A 1 177 ? -11.969 2.441 12.610 1.00 87.00 177 LYS A N 1
ATOM 1350 C CA . LYS A 1 177 ? -12.507 1.545 13.632 1.00 87.00 177 LYS A CA 1
ATOM 1351 C C . LYS A 1 177 ? -11.408 1.188 14.624 1.00 87.00 177 LYS A C 1
ATOM 1353 O O . LYS A 1 177 ? -10.354 0.690 14.234 1.00 87.00 177 LYS A O 1
ATOM 1358 N N . VAL A 1 178 ? -11.658 1.425 15.905 1.00 85.88 178 VAL A N 1
ATOM 1359 C CA . VAL A 1 178 ? -10.738 1.062 16.990 1.00 85.88 178 VAL A CA 1
ATOM 1360 C C . VAL A 1 178 ? -11.256 -0.201 17.666 1.00 85.88 178 VAL A C 1
ATOM 1362 O O . VAL A 1 178 ? -12.437 -0.284 17.992 1.00 85.88 178 VAL A O 1
ATOM 1365 N N . TYR A 1 179 ? -10.382 -1.184 17.882 1.00 80.69 179 TYR A N 1
ATOM 1366 C CA . TYR A 1 179 ? -10.734 -2.396 18.623 1.00 80.69 179 TYR A CA 1
ATOM 1367 C C . TYR A 1 179 ? -10.271 -2.259 20.063 1.00 80.69 179 TYR A C 1
ATOM 1369 O O . TYR A 1 179 ? -9.074 -2.215 20.346 1.00 80.69 179 TYR A O 1
ATOM 1377 N N . THR A 1 180 ? -11.240 -2.201 20.965 1.00 69.19 180 THR A N 1
ATOM 1378 C CA . THR A 1 180 ? -11.027 -2.143 22.415 1.00 69.19 180 THR A CA 1
ATOM 1379 C C . THR A 1 180 ? -11.451 -3.442 23.106 1.00 69.19 180 THR A C 1
ATOM 1381 O O . THR A 1 180 ? -10.951 -3.759 24.182 1.00 69.19 180 THR A O 1
ATOM 1384 N N . GLU A 1 181 ? -12.327 -4.228 22.476 1.00 59.75 181 GLU A N 1
ATOM 1385 C CA . GLU A 1 181 ? -12.847 -5.493 22.996 1.00 59.75 181 GLU A CA 1
ATOM 1386 C C . GLU A 1 181 ? -11.958 -6.675 22.564 1.00 59.75 181 GLU A C 1
ATOM 1388 O O . GLU A 1 181 ? -11.577 -6.780 21.400 1.00 59.75 181 GLU A O 1
ATOM 1393 N N . ASN A 1 182 ? -11.628 -7.581 23.494 1.00 61.97 182 ASN A N 1
ATOM 1394 C CA . ASN A 1 182 ? -10.787 -8.777 23.275 1.00 61.97 182 ASN A CA 1
ATOM 1395 C C . ASN A 1 182 ? -9.325 -8.517 22.855 1.00 61.97 182 ASN A C 1
ATOM 1397 O O . ASN A 1 182 ? -8.672 -9.398 22.294 1.00 61.97 182 ASN A O 1
ATOM 1401 N N . VAL A 1 183 ? -8.790 -7.331 23.147 1.00 65.81 183 VAL A N 1
ATOM 1402 C CA . VAL A 1 183 ? -7.398 -6.961 22.855 1.00 65.81 183 VAL A CA 1
ATOM 1403 C C . VAL A 1 183 ? -6.607 -6.844 24.160 1.00 65.81 183 VAL A C 1
ATOM 1405 O O . VAL A 1 183 ? -7.101 -6.305 25.151 1.00 65.81 183 VAL A O 1
ATOM 1408 N N . ASP A 1 184 ? -5.367 -7.344 24.174 1.00 70.94 184 ASP A N 1
ATOM 1409 C CA . ASP A 1 184 ? -4.445 -7.121 25.289 1.00 70.94 184 ASP A CA 1
ATOM 1410 C C . ASP A 1 184 ? -4.316 -5.6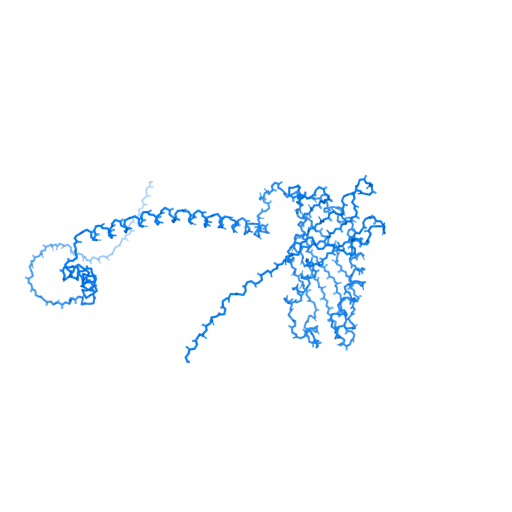25 25.596 1.00 70.94 184 ASP A C 1
ATOM 1412 O O . ASP A 1 184 ? -4.058 -4.820 24.706 1.00 70.94 184 ASP A O 1
ATOM 1416 N N . LYS A 1 185 ? -4.366 -5.247 26.879 1.00 75.25 185 LYS A N 1
ATOM 1417 C CA . LYS A 1 185 ? -4.213 -3.844 27.325 1.00 75.25 185 LYS A CA 1
ATOM 1418 C C . LYS A 1 185 ? -2.870 -3.197 26.942 1.00 75.25 185 LYS A C 1
ATOM 1420 O O . LYS A 1 185 ? -2.663 -2.022 27.210 1.00 75.25 185 LYS A O 1
ATOM 1425 N N . ARG A 1 186 ? -1.936 -3.972 26.384 1.00 77.19 186 ARG A N 1
ATOM 1426 C CA . ARG A 1 186 ? -0.591 -3.549 25.966 1.00 77.19 186 ARG A CA 1
ATOM 1427 C C . ARG A 1 186 ? -0.503 -3.169 24.488 1.00 77.19 186 ARG A C 1
ATOM 1429 O O . ARG A 1 186 ? 0.575 -2.761 24.061 1.00 77.19 186 ARG A O 1
ATOM 1436 N N . GLN A 1 187 ? -1.587 -3.319 23.727 1.00 82.25 187 GLN A N 1
ATOM 1437 C CA . GLN A 1 187 ? -1.624 -2.993 22.306 1.00 82.25 187 GLN A CA 1
ATOM 1438 C C . GLN A 1 187 ? -2.916 -2.252 21.945 1.00 82.25 187 GLN A C 1
ATOM 1440 O O . GLN A 1 187 ? -3.975 -2.519 22.510 1.00 82.25 187 GLN A O 1
ATOM 1445 N N . ILE A 1 188 ? -2.835 -1.338 20.982 1.00 85.50 188 ILE A N 1
ATOM 1446 C CA . ILE A 1 188 ? -4.007 -0.671 20.398 1.00 85.50 188 ILE A CA 1
ATOM 1447 C C . ILE A 1 188 ? -4.070 -1.065 18.932 1.00 85.50 188 ILE A C 1
ATOM 1449 O O . ILE A 1 188 ? -3.079 -0.929 18.213 1.00 85.50 188 ILE A O 1
ATOM 1453 N N . ILE A 1 189 ? -5.230 -1.552 18.494 1.00 87.56 189 ILE A N 1
ATOM 1454 C CA . ILE A 1 189 ? -5.462 -1.963 17.111 1.00 87.56 189 ILE A CA 1
ATOM 1455 C C . ILE A 1 189 ? -6.448 -0.988 16.476 1.00 87.56 189 ILE A C 1
ATOM 1457 O O . ILE A 1 189 ? -7.573 -0.824 16.955 1.00 87.56 189 ILE A O 1
ATOM 1461 N N . LEU A 1 190 ? -6.022 -0.363 15.384 1.00 88.62 190 LEU A N 1
ATOM 1462 C CA . LEU A 1 190 ? -6.828 0.548 14.584 1.00 88.62 190 LEU A CA 1
ATOM 1463 C C . LEU A 1 190 ? -6.952 -0.004 13.164 1.00 88.62 190 LEU A C 1
ATOM 1465 O O . LEU A 1 190 ? -5.941 -0.247 12.510 1.00 88.62 190 LEU A O 1
ATOM 1469 N N . ASP A 1 191 ? -8.175 -0.152 12.669 1.00 90.25 191 ASP A N 1
ATOM 1470 C CA . ASP A 1 191 ? -8.441 -0.447 11.264 1.00 90.25 191 ASP A CA 1
ATOM 1471 C C . ASP A 1 191 ? -8.860 0.838 10.550 1.00 90.25 191 ASP A C 1
ATOM 1473 O O . ASP A 1 191 ? -9.857 1.476 10.893 1.00 90.25 191 ASP A O 1
ATOM 1477 N N . LEU A 1 192 ? -8.086 1.209 9.537 1.00 89.31 192 LEU A N 1
ATOM 1478 C CA . LEU A 1 192 ? -8.332 2.347 8.666 1.00 89.31 192 LEU A CA 1
ATOM 1479 C C . LEU A 1 192 ? -8.808 1.827 7.311 1.00 89.31 192 LEU A C 1
ATOM 1481 O O . LEU A 1 192 ? -8.102 1.076 6.636 1.00 89.31 192 LEU A O 1
ATOM 1485 N N . GLN A 1 193 ? -10.002 2.234 6.894 1.00 89.69 193 GLN A N 1
ATOM 1486 C CA . GLN A 1 193 ? -10.478 1.997 5.536 1.00 89.69 193 GLN A CA 1
ATOM 1487 C C . GLN A 1 193 ? -9.903 3.066 4.618 1.00 89.69 193 GLN A C 1
ATOM 1489 O O . GLN A 1 193 ? -10.227 4.248 4.746 1.00 89.69 193 GLN A O 1
ATOM 1494 N N . ILE A 1 194 ? -9.040 2.644 3.706 1.00 89.69 194 ILE A N 1
ATOM 1495 C CA . ILE A 1 194 ? -8.248 3.518 2.856 1.00 89.69 194 ILE A CA 1
ATOM 1496 C C . ILE A 1 194 ? -8.714 3.383 1.410 1.00 89.69 194 ILE A C 1
ATOM 1498 O O . ILE A 1 194 ? -8.895 2.275 0.903 1.00 89.69 194 ILE A O 1
ATOM 1502 N N . SER A 1 195 ? -8.863 4.527 0.746 1.00 91.06 195 SER A N 1
ATOM 1503 C CA . SER A 1 195 ? -9.063 4.630 -0.696 1.00 91.06 195 SER A CA 1
ATOM 1504 C C . SER A 1 195 ? -8.077 5.626 -1.294 1.00 91.06 195 SER A C 1
ATOM 1506 O O . SER A 1 195 ? -8.009 6.786 -0.873 1.00 91.06 195 SER A O 1
ATOM 1508 N N . PHE A 1 196 ? -7.341 5.178 -2.297 1.00 91.19 196 PHE A N 1
ATOM 1509 C CA . PHE A 1 196 ? -6.466 5.985 -3.125 1.00 91.19 196 PHE A CA 1
ATOM 1510 C C . PHE A 1 196 ? -6.931 5.874 -4.566 1.00 91.19 196 PHE A C 1
ATOM 1512 O O . PHE A 1 196 ? -7.050 4.768 -5.083 1.00 91.19 196 PHE A O 1
ATOM 1519 N N . VAL A 1 197 ? -7.163 7.008 -5.215 1.00 91.56 197 VAL A N 1
ATOM 1520 C CA . VAL A 1 197 ? -7.408 7.074 -6.656 1.00 91.56 197 VAL A CA 1
ATOM 1521 C C . VAL A 1 197 ? -6.626 8.272 -7.162 1.00 91.56 197 VAL A C 1
ATOM 1523 O O . VAL A 1 197 ? -6.964 9.418 -6.855 1.00 91.56 197 VAL A O 1
ATOM 1526 N N . GLY A 1 198 ? -5.547 8.000 -7.889 1.00 88.62 198 GLY A N 1
ATOM 1527 C CA . GLY A 1 198 ? -4.622 9.031 -8.333 1.00 88.62 198 GLY A CA 1
ATOM 1528 C C . GLY A 1 198 ? -3.982 8.695 -9.672 1.00 88.62 198 GLY A C 1
ATOM 1529 O O . GLY A 1 198 ? -3.544 7.566 -9.913 1.00 88.62 198 GLY A O 1
ATOM 1530 N N . ASN A 1 199 ? -3.899 9.710 -10.531 1.00 90.94 199 ASN A N 1
ATOM 1531 C CA . ASN A 1 199 ? -2.997 9.676 -11.674 1.00 90.94 199 ASN A CA 1
ATOM 1532 C C . ASN A 1 199 ? -1.574 9.813 -11.135 1.00 90.94 199 ASN A C 1
ATOM 1534 O O . ASN A 1 199 ? -1.283 10.748 -10.387 1.00 90.94 199 ASN A O 1
ATOM 1538 N N . CYS A 1 200 ? -0.723 8.872 -11.505 1.00 90.56 200 CYS A N 1
ATOM 1539 C CA . CYS A 1 200 ? 0.668 8.792 -11.090 1.00 90.56 200 CYS A CA 1
ATOM 1540 C C . CYS A 1 200 ? 1.525 8.526 -12.325 1.00 90.56 200 CYS A C 1
ATOM 1542 O O . CYS A 1 200 ? 1.032 8.079 -13.354 1.00 90.56 200 CYS A O 1
ATOM 1544 N N . GLU A 1 201 ? 2.803 8.842 -12.242 1.00 92.81 201 GLU A N 1
ATOM 1545 C CA . GLU A 1 201 ? 3.758 8.632 -13.318 1.00 92.81 201 GLU A CA 1
ATOM 1546 C C . GLU A 1 201 ? 4.978 7.950 -12.712 1.00 92.81 201 GLU A C 1
ATOM 1548 O O . GLU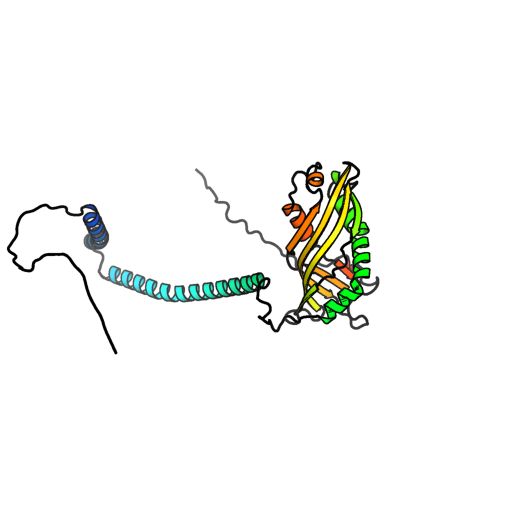 A 1 201 ? 5.872 8.587 -12.149 1.00 92.81 201 GLU A O 1
ATOM 1553 N N . ILE A 1 202 ? 4.961 6.620 -12.757 1.00 92.94 202 ILE A N 1
ATOM 1554 C CA . ILE A 1 202 ? 6.074 5.795 -12.293 1.00 92.94 202 ILE A CA 1
ATOM 1555 C C . ILE A 1 202 ? 6.686 5.139 -13.516 1.00 92.94 202 ILE A C 1
ATOM 1557 O O . ILE A 1 202 ? 6.099 4.215 -14.072 1.00 92.94 202 ILE A O 1
ATOM 1561 N N . ASP A 1 203 ? 7.858 5.610 -13.917 1.00 93.00 203 ASP A N 1
ATOM 1562 C CA . ASP A 1 203 ? 8.597 5.078 -15.052 1.00 93.00 203 ASP A CA 1
ATOM 1563 C C . ASP A 1 203 ? 9.682 4.120 -14.571 1.00 93.00 203 ASP A C 1
ATOM 1565 O O . ASP A 1 203 ? 10.429 4.389 -13.619 1.00 93.00 203 ASP A O 1
ATOM 1569 N N . LEU A 1 204 ? 9.784 2.997 -15.267 1.00 91.31 204 LEU A N 1
ATOM 1570 C CA . LEU A 1 204 ? 10.700 1.919 -14.950 1.00 91.31 204 LEU A CA 1
ATOM 1571 C C . LEU A 1 204 ? 11.438 1.454 -16.204 1.00 91.31 204 LEU A C 1
ATOM 1573 O O . LEU A 1 204 ? 10.887 1.360 -17.304 1.00 91.31 204 LEU A O 1
ATOM 1577 N N . GLU A 1 205 ? 12.726 1.184 -16.026 1.00 91.19 205 GLU A N 1
ATOM 1578 C CA . GLU A 1 205 ? 13.643 0.838 -17.105 1.00 91.19 205 GLU A CA 1
ATOM 1579 C C . GLU A 1 205 ? 14.470 -0.389 -16.721 1.00 91.19 205 GLU A C 1
ATOM 1581 O O . GLU A 1 205 ? 15.007 -0.485 -15.615 1.00 91.19 205 GLU A O 1
ATOM 1586 N N . ILE A 1 206 ? 14.601 -1.331 -17.657 1.00 90.12 206 ILE A N 1
ATOM 1587 C CA . ILE A 1 206 ? 15.474 -2.499 -17.522 1.00 90.12 206 ILE A CA 1
ATOM 1588 C C . ILE A 1 206 ? 16.565 -2.386 -18.582 1.00 90.12 206 ILE A C 1
ATOM 1590 O O . ILE A 1 206 ? 16.369 -2.744 -19.747 1.00 90.12 206 ILE A O 1
ATOM 1594 N N . LYS A 1 207 ? 17.743 -1.901 -18.167 1.00 88.50 207 LYS A N 1
ATOM 1595 C CA . LYS A 1 207 ? 18.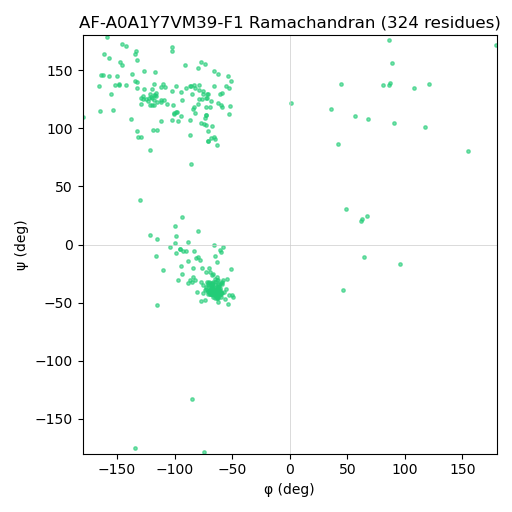846 -1.566 -19.088 1.00 88.50 207 LYS A CA 1
ATOM 1596 C C . LYS A 1 207 ? 19.319 -2.745 -19.940 1.00 88.50 207 LYS A C 1
ATOM 1598 O O . LYS A 1 207 ? 19.670 -2.550 -21.094 1.00 88.50 207 LYS A O 1
ATOM 1603 N N . ARG A 1 208 ? 19.289 -3.970 -19.405 1.00 87.38 208 ARG A N 1
ATOM 1604 C CA . ARG A 1 208 ? 19.713 -5.188 -20.115 1.00 87.38 208 ARG A CA 1
ATOM 1605 C C . ARG A 1 208 ? 18.926 -5.465 -21.401 1.00 87.38 208 ARG A C 1
ATOM 1607 O O . ARG A 1 208 ? 19.498 -6.005 -22.339 1.00 87.38 208 ARG A O 1
ATOM 1614 N N . TYR A 1 209 ? 17.642 -5.115 -21.429 1.00 85.81 209 TYR A N 1
ATOM 1615 C CA . TYR A 1 209 ? 16.739 -5.389 -22.554 1.00 85.81 209 TYR A CA 1
ATOM 1616 C C . TYR A 1 209 ? 16.247 -4.108 -23.239 1.00 85.81 209 TYR A C 1
ATOM 1618 O O . TYR A 1 209 ? 15.400 -4.183 -24.120 1.00 85.81 209 TYR A O 1
ATOM 1626 N N . PHE A 1 210 ? 16.747 -2.937 -22.817 1.00 87.50 210 PHE A N 1
ATOM 1627 C CA . PHE A 1 210 ? 16.258 -1.618 -23.244 1.00 87.50 210 PHE A CA 1
ATOM 1628 C C . PHE A 1 210 ? 14.729 -1.477 -23.145 1.00 87.50 210 PHE A C 1
ATOM 1630 O O . PHE A 1 210 ? 14.102 -0.743 -23.907 1.00 87.50 210 PHE A O 1
ATOM 1637 N N . CYS A 1 211 ? 14.123 -2.184 -22.189 1.00 87.19 211 CYS A N 1
ATOM 1638 C CA . CYS A 1 211 ? 12.688 -2.154 -21.975 1.00 87.19 211 CYS A CA 1
ATOM 1639 C C . CYS A 1 211 ? 12.330 -0.968 -21.087 1.00 87.19 211 CYS A C 1
ATOM 1641 O O . CYS A 1 211 ? 12.891 -0.805 -19.998 1.00 87.19 211 CYS A O 1
ATOM 1643 N N . ARG A 1 212 ? 11.354 -0.183 -21.543 1.00 90.12 212 ARG A N 1
ATOM 1644 C CA . ARG A 1 212 ? 10.722 0.889 -20.781 1.00 90.12 212 ARG A CA 1
ATOM 1645 C C . ARG A 1 212 ? 9.248 0.595 -20.636 1.00 90.12 212 ARG A C 1
ATOM 1647 O O . ARG A 1 212 ? 8.574 0.261 -21.613 1.00 90.12 212 ARG A O 1
ATOM 1654 N N . ALA A 1 213 ? 8.771 0.768 -19.422 1.00 90.75 213 ALA A N 1
ATOM 1655 C CA . ALA A 1 213 ? 7.364 0.721 -19.108 1.00 90.75 213 ALA A CA 1
ATOM 1656 C C . ALA A 1 213 ? 7.075 1.719 -17.996 1.00 90.75 213 ALA A C 1
ATOM 1658 O O . ALA A 1 213 ? 7.987 2.326 -17.434 1.00 90.75 213 ALA A O 1
ATOM 1659 N N . GLY A 1 214 ? 5.801 1.907 -17.702 1.00 91.94 214 GLY A N 1
ATOM 1660 C CA . GLY A 1 214 ? 5.405 2.783 -16.625 1.00 91.94 214 GLY A CA 1
ATOM 1661 C C . GLY A 1 214 ? 4.009 2.498 -16.114 1.00 91.94 214 GLY A C 1
ATOM 1662 O O . GLY A 1 214 ? 3.299 1.614 -16.597 1.00 91.94 214 GLY A O 1
ATOM 1663 N N . VAL A 1 215 ? 3.636 3.266 -15.105 1.00 92.19 215 VAL A N 1
ATOM 1664 C CA . VAL A 1 215 ? 2.326 3.244 -14.468 1.00 92.19 215 VAL A CA 1
ATOM 1665 C C . VAL A 1 215 ? 1.737 4.644 -14.567 1.00 92.19 215 VAL A C 1
ATOM 1667 O O . VAL A 1 215 ? 2.391 5.602 -14.163 1.00 92.19 215 VAL A O 1
ATOM 1670 N N . LYS A 1 216 ? 0.520 4.747 -15.117 1.00 91.38 216 LYS A N 1
ATOM 1671 C CA . LYS A 1 216 ? -0.214 6.008 -15.351 1.00 91.38 216 LYS A CA 1
ATOM 1672 C C . LYS A 1 216 ? -1.230 6.349 -14.265 1.00 91.38 216 LYS A C 1
ATOM 1674 O O . LYS A 1 216 ? -1.574 7.511 -14.049 1.00 91.38 216 LYS A O 1
ATOM 1679 N N . SER A 1 217 ? -1.810 5.338 -13.638 1.00 90.69 217 SER A N 1
ATOM 1680 C CA . SER A 1 217 ? -2.755 5.552 -12.549 1.00 90.69 217 SER A CA 1
ATOM 1681 C C . SER A 1 217 ? -2.820 4.322 -11.672 1.00 90.69 217 SER A C 1
ATOM 1683 O O . SER A 1 217 ? -2.762 3.197 -12.175 1.00 90.69 217 SER A O 1
ATOM 1685 N N . ILE A 1 218 ? -3.000 4.559 -10.381 1.00 90.44 218 ILE A N 1
ATOM 1686 C CA . ILE A 1 218 ? -3.132 3.519 -9.373 1.00 90.44 218 ILE A CA 1
ATOM 1687 C C . ILE A 1 218 ? -4.421 3.790 -8.608 1.00 90.44 218 ILE A C 1
ATOM 1689 O O . ILE A 1 218 ? -4.693 4.922 -8.192 1.00 90.44 218 ILE A O 1
ATOM 1693 N N . GLN A 1 219 ? -5.195 2.732 -8.407 1.00 91.44 219 GLN A N 1
ATOM 1694 C CA . GLN A 1 219 ? -6.311 2.717 -7.481 1.00 91.44 219 GLN A CA 1
ATOM 1695 C C . GLN A 1 219 ? -6.042 1.672 -6.406 1.00 91.44 219 GLN A C 1
ATOM 1697 O O . GLN A 1 219 ? -5.714 0.530 -6.719 1.00 91.44 219 GLN A O 1
ATOM 1702 N N . ILE A 1 220 ? -6.164 2.068 -5.143 1.00 90.12 220 ILE A N 1
ATOM 1703 C CA . ILE A 1 220 ? -5.973 1.186 -3.990 1.00 90.12 220 ILE A CA 1
ATOM 1704 C C . ILE A 1 220 ? -7.184 1.333 -3.092 1.00 90.12 220 ILE A C 1
ATOM 1706 O O . ILE A 1 220 ? -7.450 2.422 -2.588 1.00 90.12 220 ILE A O 1
ATOM 1710 N N . HIS A 1 221 ? -7.883 0.236 -2.843 1.00 90.12 221 HIS A N 1
ATOM 1711 C CA . HIS A 1 221 ? -8.965 0.183 -1.873 1.00 90.12 221 HIS A CA 1
ATOM 1712 C C . HIS A 1 221 ? -8.719 -0.971 -0.915 1.00 90.12 221 HIS A C 1
ATOM 1714 O O . HIS A 1 221 ? -8.491 -2.108 -1.325 1.00 90.12 221 HIS A O 1
ATOM 1720 N N . GLY A 1 222 ? -8.753 -0.703 0.384 1.00 89.31 222 GLY A N 1
ATOM 1721 C CA . GLY A 1 222 ? -8.544 -1.764 1.358 1.00 89.31 222 GLY A CA 1
ATOM 1722 C C . GLY A 1 222 ? -8.591 -1.292 2.796 1.00 89.31 222 GLY A C 1
ATOM 1723 O O . GLY A 1 222 ? -8.622 -0.100 3.094 1.00 89.31 222 GLY A O 1
ATOM 1724 N N . THR A 1 223 ? -8.583 -2.260 3.706 1.00 89.31 223 THR A N 1
ATOM 1725 C CA . THR A 1 223 ? -8.514 -2.004 5.145 1.00 89.31 223 THR A CA 1
ATOM 1726 C C . THR A 1 223 ? -7.084 -2.210 5.627 1.00 89.31 223 THR A C 1
ATOM 1728 O O . THR A 1 223 ? -6.565 -3.332 5.623 1.00 89.31 223 THR A O 1
ATOM 1731 N N . MET A 1 224 ? -6.450 -1.118 6.040 1.00 88.62 224 MET A N 1
ATOM 1732 C CA . MET A 1 224 ? -5.119 -1.104 6.629 1.00 88.62 224 MET A CA 1
ATOM 1733 C C . MET A 1 224 ? -5.240 -1.167 8.146 1.00 88.62 224 MET A C 1
ATOM 1735 O O . MET A 1 224 ? -5.897 -0.330 8.759 1.00 88.62 224 MET A O 1
ATOM 1739 N N . ARG A 1 225 ? -4.588 -2.153 8.752 1.00 89.38 225 ARG A N 1
ATOM 1740 C CA . ARG A 1 225 ? -4.495 -2.305 10.196 1.00 89.38 225 ARG A CA 1
ATOM 1741 C C . ARG A 1 225 ? -3.209 -1.669 10.700 1.00 89.38 225 ARG A C 1
ATOM 1743 O O . ARG A 1 225 ? -2.119 -1.916 10.183 1.00 89.38 225 ARG A O 1
ATOM 1750 N N . VAL A 1 226 ? -3.358 -0.864 11.737 1.00 89.25 226 VAL A N 1
ATOM 1751 C CA . VAL A 1 226 ? -2.288 -0.190 12.454 1.00 89.25 226 VAL A CA 1
ATOM 1752 C C . VAL A 1 226 ? -2.301 -0.693 13.888 1.00 89.25 226 VAL A C 1
ATOM 1754 O O . VAL A 1 226 ? -3.302 -0.574 14.591 1.00 89.25 226 VAL A O 1
ATOM 1757 N N . ILE A 1 227 ? -1.191 -1.286 14.311 1.00 87.50 227 ILE A N 1
ATOM 1758 C CA . ILE A 1 227 ? -0.999 -1.798 15.666 1.00 87.50 227 ILE A CA 1
ATOM 1759 C C . ILE A 1 227 ? 0.046 -0.941 16.369 1.00 87.50 227 ILE A C 1
ATOM 1761 O O . ILE A 1 227 ? 1.169 -0.798 15.884 1.00 87.50 227 ILE A O 1
ATOM 1765 N N . LEU A 1 228 ? -0.328 -0.396 17.521 1.00 85.69 228 LEU A N 1
ATOM 1766 C CA . LEU A 1 228 ? 0.562 0.293 18.449 1.00 85.69 228 LEU A CA 1
ATOM 1767 C C . LEU A 1 228 ? 0.960 -0.715 19.532 1.00 85.69 228 LEU A C 1
ATOM 1769 O O . LEU A 1 228 ? 0.126 -1.077 20.360 1.00 85.69 228 LEU A O 1
ATOM 1773 N N . GLU A 1 229 ? 2.200 -1.203 19.504 1.00 83.25 229 GLU A N 1
ATOM 1774 C CA . GLU A 1 229 ? 2.718 -2.197 20.457 1.00 83.25 229 GLU A CA 1
ATOM 1775 C C . GLU A 1 229 ? 4.245 -2.032 20.618 1.00 83.25 229 GLU A C 1
ATOM 1777 O O . GLU A 1 229 ? 4.941 -1.887 19.612 1.00 83.25 229 GLU A O 1
ATOM 1782 N N . PRO A 1 230 ? 4.809 -2.093 21.841 1.00 82.69 230 PRO A N 1
ATOM 1783 C CA . PRO A 1 230 ? 4.130 -2.116 23.138 1.00 82.69 230 PRO A CA 1
ATOM 1784 C C . PRO A 1 230 ? 3.687 -0.714 23.580 1.00 82.69 230 PRO A C 1
ATOM 1786 O O . PRO A 1 230 ? 4.335 0.279 23.250 1.00 82.69 230 PRO A O 1
ATOM 1789 N N . LEU A 1 231 ? 2.619 -0.628 24.372 1.00 81.06 231 LEU A N 1
ATOM 1790 C CA . LEU A 1 231 ? 2.313 0.585 25.133 1.00 81.06 231 LEU A CA 1
ATOM 1791 C C . LEU A 1 231 ? 3.253 0.697 26.341 1.00 81.06 231 LEU A C 1
ATOM 1793 O O . LEU A 1 231 ? 3.400 -0.259 27.108 1.00 81.06 231 LEU A O 1
ATOM 1797 N N . ILE A 1 232 ? 3.889 1.855 26.501 1.00 83.50 232 ILE A N 1
ATOM 1798 C CA . ILE A 1 232 ? 4.892 2.142 27.536 1.00 83.50 232 ILE A CA 1
ATOM 1799 C C . ILE A 1 232 ? 4.347 3.252 28.446 1.00 83.50 232 ILE A C 1
ATOM 1801 O O . ILE A 1 232 ? 3.597 4.114 28.004 1.00 83.50 232 ILE A O 1
ATOM 1805 N N . GLY A 1 233 ? 4.706 3.238 29.732 1.00 82.62 233 GLY A N 1
ATOM 1806 C CA . GLY A 1 233 ? 4.313 4.273 30.700 1.00 82.62 233 GLY A CA 1
ATOM 1807 C C . GLY A 1 233 ? 5.144 5.562 30.646 1.00 82.62 233 GLY A C 1
ATOM 1808 O O . GLY A 1 233 ? 5.048 6.366 31.566 1.00 82.62 233 GLY A O 1
ATOM 1809 N N . ASP A 1 234 ? 5.970 5.736 29.613 1.00 80.31 234 ASP A N 1
ATOM 1810 C CA . ASP A 1 234 ? 6.833 6.899 29.394 1.00 80.31 234 ASP A CA 1
ATOM 1811 C C . ASP A 1 234 ? 6.570 7.473 27.994 1.00 80.31 234 ASP A C 1
ATOM 1813 O O . ASP A 1 234 ? 6.189 6.730 27.086 1.00 80.31 234 ASP A O 1
ATOM 1817 N N . MET A 1 235 ? 6.733 8.783 27.811 1.00 76.62 235 MET A N 1
ATOM 1818 C CA . MET A 1 235 ? 6.497 9.467 26.531 1.00 76.62 235 MET A CA 1
ATOM 1819 C C . MET A 1 235 ? 7.445 8.889 25.459 1.00 76.62 235 MET A C 1
ATOM 1821 O O . MET A 1 235 ? 8.646 8.818 25.718 1.00 76.62 235 MET A O 1
ATOM 1825 N N . PRO A 1 236 ? 6.978 8.474 24.259 1.00 81.00 236 PRO A N 1
ATOM 1826 C CA . PRO A 1 236 ? 5.714 8.797 23.578 1.00 81.00 236 PRO A CA 1
ATOM 1827 C C . PRO A 1 236 ? 4.541 7.821 23.805 1.00 81.00 236 PRO A C 1
ATOM 1829 O O . PRO A 1 236 ? 3.639 7.742 22.974 1.00 81.00 236 PRO A O 1
ATOM 1832 N N . LEU A 1 237 ? 4.532 7.063 24.904 1.00 83.25 237 LEU A N 1
ATOM 1833 C CA . LEU A 1 237 ? 3.526 6.057 25.293 1.00 83.25 237 LEU A CA 1
ATOM 1834 C C . LEU A 1 237 ? 3.414 4.837 24.364 1.00 83.25 237 LEU A C 1
ATOM 1836 O O . LEU A 1 237 ? 2.787 3.840 24.721 1.00 83.25 237 LEU A O 1
ATOM 1840 N N . VAL A 1 238 ? 4.046 4.882 23.193 1.00 83.56 238 VAL A N 1
ATOM 1841 C CA . VAL A 1 238 ? 4.048 3.825 22.182 1.00 83.56 238 VAL A CA 1
ATOM 1842 C C . VAL A 1 238 ? 5.487 3.492 21.802 1.00 83.56 238 VAL A C 1
ATOM 1844 O O . VAL A 1 238 ? 6.238 4.366 21.381 1.00 83.56 238 VAL A O 1
ATOM 1847 N N . GLY A 1 239 ? 5.865 2.217 21.906 1.00 82.81 239 GLY A N 1
ATOM 1848 C CA . GLY A 1 239 ? 7.197 1.739 21.531 1.00 82.81 239 GLY A CA 1
ATOM 1849 C C . GLY A 1 239 ? 7.390 1.604 20.019 1.00 82.81 239 GLY A C 1
ATOM 1850 O O . GLY A 1 2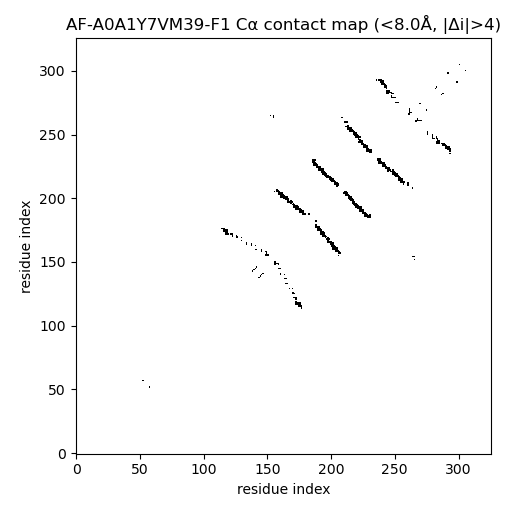39 ? 8.380 2.091 19.470 1.00 82.81 239 GLY A O 1
ATOM 1851 N N . ALA A 1 240 ? 6.443 0.967 19.327 1.00 83.00 240 ALA A N 1
ATOM 1852 C CA . ALA A 1 240 ? 6.490 0.811 17.878 1.00 83.00 240 ALA A CA 1
ATOM 1853 C C . ALA A 1 240 ? 5.099 0.841 17.232 1.00 83.00 240 ALA A C 1
ATOM 1855 O O . ALA A 1 240 ? 4.077 0.511 17.838 1.00 83.00 240 ALA A O 1
ATOM 1856 N N . LEU A 1 241 ? 5.098 1.226 15.960 1.00 84.62 241 LEU A N 1
ATOM 1857 C CA . LEU A 1 241 ? 3.949 1.237 15.068 1.00 84.62 241 LEU A CA 1
ATOM 1858 C C . LEU A 1 241 ? 4.133 0.124 14.035 1.00 84.62 241 LEU A C 1
ATOM 1860 O O . LEU A 1 241 ? 5.142 0.099 13.338 1.00 84.62 241 LEU A O 1
ATOM 1864 N N . SER A 1 242 ? 3.176 -0.787 13.911 1.00 84.44 242 SER A N 1
ATOM 1865 C CA . SER A 1 242 ? 3.167 -1.810 12.861 1.00 84.44 242 SER A CA 1
ATOM 1866 C C . SER A 1 242 ? 1.982 -1.601 11.932 1.00 84.44 242 SER A C 1
ATOM 1868 O O . SER A 1 242 ? 0.839 -1.600 12.379 1.00 84.44 242 SER A O 1
ATOM 1870 N N . ILE A 1 243 ? 2.259 -1.445 10.641 1.00 86.19 243 ILE A N 1
ATOM 1871 C CA . ILE A 1 243 ? 1.264 -1.161 9.604 1.00 86.19 243 ILE A CA 1
ATOM 1872 C C . ILE A 1 243 ? 1.234 -2.328 8.612 1.00 86.19 243 ILE A C 1
ATOM 1874 O O . ILE A 1 243 ? 2.286 -2.734 8.111 1.00 86.19 243 ILE A O 1
ATOM 1878 N N . PHE A 1 244 ? 0.048 -2.868 8.323 1.00 85.06 244 PHE A N 1
ATOM 1879 C CA . PHE A 1 244 ? -0.156 -3.919 7.315 1.00 85.06 244 PHE A CA 1
ATOM 1880 C C . PHE A 1 244 ? -1.603 -3.944 6.807 1.00 85.06 244 PHE A C 1
ATOM 1882 O O . PHE A 1 244 ? -2.509 -3.445 7.473 1.00 85.06 244 PHE A O 1
ATOM 1889 N N . PHE A 1 245 ? -1.855 -4.551 5.647 1.00 84.38 245 PHE A N 1
ATOM 1890 C CA . PHE A 1 245 ? -3.223 -4.775 5.167 1.00 84.38 245 PHE A CA 1
ATOM 1891 C C . PHE A 1 245 ? -3.812 -6.075 5.729 1.00 84.38 245 PHE A C 1
ATOM 1893 O O . PHE A 1 245 ? -3.152 -7.114 5.768 1.00 84.38 245 PHE A O 1
ATOM 1900 N N . LEU A 1 246 ? -5.076 -6.022 6.160 1.00 80.44 246 LEU A N 1
ATOM 1901 C CA . LEU A 1 246 ? -5.798 -7.168 6.737 1.00 80.44 246 LEU A CA 1
ATOM 1902 C C . LEU A 1 246 ? -6.115 -8.265 5.726 1.00 80.44 246 LEU A C 1
ATOM 1904 O O . LEU A 1 246 ? -6.103 -9.454 6.038 1.00 80.44 246 LEU A O 1
ATOM 1908 N N . ARG A 1 247 ? -6.472 -7.834 4.524 1.00 81.19 247 ARG A N 1
ATOM 1909 C CA . ARG A 1 247 ? -6.806 -8.661 3.371 1.00 81.19 247 ARG A CA 1
ATOM 1910 C C . ARG A 1 247 ? -6.091 -8.071 2.170 1.00 81.19 247 ARG A C 1
ATOM 1912 O O . ARG A 1 247 ? -5.675 -6.914 2.222 1.00 81.19 247 ARG A O 1
ATOM 1919 N N . LYS A 1 248 ? -5.985 -8.852 1.094 1.00 81.38 248 LYS A N 1
ATOM 1920 C CA . LYS A 1 248 ? -5.476 -8.344 -0.181 1.00 81.38 248 LYS A CA 1
ATOM 1921 C C . LYS A 1 248 ? -6.259 -7.077 -0.553 1.00 81.38 248 LYS A C 1
ATOM 1923 O O . LYS A 1 248 ? -7.486 -7.165 -0.651 1.00 81.38 248 LYS A O 1
ATOM 1928 N N . PRO A 1 249 ? -5.597 -5.917 -0.686 1.00 85.50 249 PRO A N 1
ATOM 1929 C CA . PRO A 1 249 ? -6.277 -4.718 -1.141 1.00 85.50 249 PRO A CA 1
ATOM 1930 C C . PRO A 1 249 ? -6.724 -4.908 -2.593 1.00 85.50 249 PRO A C 1
ATOM 1932 O O . PRO A 1 249 ? -6.080 -5.617 -3.369 1.00 85.50 249 PRO A O 1
ATOM 1935 N N . LEU A 1 250 ? -7.832 -4.269 -2.955 1.00 85.75 250 LEU A N 1
ATOM 1936 C CA . LEU A 1 250 ? -8.234 -4.120 -4.345 1.00 85.75 250 LEU A CA 1
ATOM 1937 C C . LEU A 1 250 ? -7.291 -3.101 -4.979 1.00 85.75 250 LEU A C 1
ATOM 1939 O O . LEU A 1 250 ? -7.282 -1.928 -4.601 1.00 85.75 250 LEU A O 1
ATOM 1943 N N . LEU A 1 251 ? -6.464 -3.590 -5.891 1.00 87.69 251 LEU A N 1
ATOM 1944 C CA . LEU A 1 251 ? -5.426 -2.834 -6.563 1.00 87.69 251 LEU A CA 1
ATOM 1945 C C . LEU A 1 251 ? -5.720 -2.853 -8.060 1.00 87.69 251 LEU A C 1
ATOM 1947 O O . LEU A 1 251 ? -5.741 -3.923 -8.665 1.00 87.69 251 LEU A O 1
ATOM 1951 N N . GLU A 1 252 ? -5.916 -1.680 -8.650 1.00 88.31 252 GLU A N 1
ATOM 1952 C CA . GLU A 1 252 ? -6.017 -1.518 -10.101 1.00 88.31 252 GLU A CA 1
ATOM 1953 C C . GLU A 1 252 ? -4.882 -0.617 -10.571 1.00 88.31 252 GLU A C 1
ATOM 1955 O O . GLU A 1 252 ? -4.717 0.505 -10.083 1.00 88.31 252 GLU A O 1
ATOM 1960 N N . ILE A 1 253 ? -4.079 -1.112 -11.510 1.00 88.25 253 ILE A N 1
ATOM 1961 C CA . ILE A 1 253 ? -2.924 -0.393 -12.042 1.00 88.25 253 ILE A CA 1
ATOM 1962 C C . ILE A 1 253 ? -3.082 -0.280 -13.550 1.00 88.25 253 ILE A C 1
ATOM 1964 O O . ILE A 1 253 ? -3.179 -1.281 -14.251 1.00 88.25 253 ILE A O 1
ATOM 1968 N N . ASN A 1 254 ? -3.051 0.951 -14.055 1.00 90.25 254 ASN A N 1
ATOM 1969 C CA . ASN A 1 254 ? -3.024 1.191 -15.491 1.00 90.25 254 ASN A CA 1
ATOM 1970 C C . ASN A 1 254 ? -1.577 1.351 -15.952 1.00 90.25 254 ASN A C 1
ATOM 1972 O O . ASN A 1 254 ? -0.923 2.356 -15.657 1.00 90.25 254 ASN A O 1
ATOM 1976 N N . TRP A 1 255 ? -1.094 0.363 -16.698 1.00 87.88 255 TRP A N 1
ATOM 1977 C CA . TRP A 1 255 ? 0.277 0.310 -17.191 1.00 87.88 255 TRP A CA 1
ATOM 1978 C C . TRP A 1 255 ? 0.445 0.957 -18.569 1.00 87.88 255 TRP A C 1
ATOM 1980 O O . TRP A 1 255 ? -0.461 0.980 -19.404 1.00 87.88 255 TRP A O 1
ATOM 1990 N N . THR A 1 256 ? 1.658 1.418 -18.847 1.00 89.06 256 THR A N 1
ATOM 1991 C CA . THR A 1 256 ? 2.150 1.787 -20.177 1.00 89.06 256 THR A CA 1
ATOM 1992 C C . THR A 1 256 ? 3.294 0.873 -20.570 1.00 89.06 256 THR A C 1
ATOM 1994 O O . THR A 1 256 ? 4.236 0.685 -19.809 1.00 89.06 256 THR A O 1
ATOM 1997 N N . GLY A 1 257 ? 3.237 0.302 -21.775 1.00 84.38 257 GLY A N 1
ATOM 1998 C CA . GLY A 1 257 ? 4.309 -0.571 -22.263 1.00 84.38 257 GLY A CA 1
ATOM 1999 C C . GLY A 1 257 ? 4.448 -1.887 -21.492 1.00 84.38 257 GLY A C 1
ATOM 2000 O O . GLY A 1 257 ? 5.524 -2.473 -21.507 1.00 84.38 257 GLY A O 1
ATOM 2001 N N . LEU A 1 258 ? 3.380 -2.367 -20.835 1.00 83.62 258 LEU A N 1
ATOM 2002 C CA . LEU A 1 258 ? 3.387 -3.642 -20.106 1.00 83.62 258 LEU A CA 1
ATOM 2003 C C . LEU A 1 258 ? 3.808 -4.813 -21.001 1.00 83.62 258 LEU A C 1
ATOM 2005 O O . LEU A 1 258 ? 4.568 -5.663 -20.560 1.00 83.62 258 LEU A O 1
ATOM 2009 N N . THR A 1 259 ? 3.385 -4.824 -22.267 1.00 84.50 259 THR A N 1
ATOM 2010 C CA . THR A 1 259 ? 3.785 -5.845 -23.251 1.00 84.50 259 THR A CA 1
ATOM 2011 C C . THR A 1 259 ? 5.302 -5.993 -23.335 1.00 84.50 259 THR A C 1
ATOM 2013 O O . THR A 1 259 ? 5.812 -7.102 -23.262 1.00 84.50 259 THR A O 1
ATOM 2016 N N . ASN A 1 260 ? 6.028 -4.871 -23.343 1.00 84.56 260 ASN A N 1
ATOM 2017 C CA . ASN A 1 260 ? 7.486 -4.870 -23.419 1.00 84.56 260 ASN A CA 1
ATOM 2018 C C . ASN A 1 260 ? 8.127 -5.499 -22.170 1.00 84.56 260 ASN A C 1
ATOM 2020 O O . ASN A 1 260 ? 9.189 -6.108 -22.272 1.00 84.56 260 ASN A O 1
ATOM 2024 N N . LEU A 1 261 ? 7.501 -5.353 -20.991 1.00 82.19 261 LEU A N 1
ATOM 2025 C CA . LEU A 1 261 ? 7.965 -6.010 -19.764 1.00 82.19 261 LEU A CA 1
ATOM 2026 C C . LEU A 1 261 ? 7.695 -7.509 -19.784 1.00 82.19 261 LEU A C 1
ATOM 2028 O O . LEU A 1 261 ? 8.513 -8.275 -19.280 1.00 82.19 261 LEU A O 1
ATOM 2032 N N . LEU A 1 262 ? 6.544 -7.915 -20.319 1.00 83.38 262 LEU A N 1
ATOM 2033 C CA . LEU A 1 262 ? 6.156 -9.320 -20.378 1.00 83.38 262 LEU A CA 1
ATOM 2034 C C . LEU A 1 262 ? 7.022 -10.090 -21.378 1.00 83.38 262 LEU A C 1
ATOM 2036 O O . LEU A 1 262 ? 7.387 -11.224 -21.102 1.00 83.38 262 LEU A O 1
ATOM 2040 N N . ASP A 1 263 ? 7.482 -9.455 -22.454 1.00 84.00 263 ASP A N 1
ATOM 2041 C CA . ASP A 1 263 ? 8.386 -10.086 -23.425 1.00 84.00 263 ASP A CA 1
ATOM 2042 C C . ASP A 1 263 ? 9.774 -10.443 -22.841 1.00 84.00 263 ASP A C 1
ATOM 2044 O O . ASP A 1 263 ? 10.564 -11.161 -23.464 1.00 84.00 263 ASP A O 1
ATOM 2048 N N . ILE A 1 264 ? 10.100 -9.977 -21.629 1.00 80.88 264 ILE A N 1
ATOM 2049 C CA . ILE A 1 264 ? 11.380 -10.257 -20.976 1.00 80.88 264 ILE A CA 1
ATOM 2050 C C . ILE A 1 264 ? 11.436 -11.727 -20.521 1.00 80.88 264 ILE A C 1
ATOM 2052 O O . ILE A 1 264 ? 10.550 -12.206 -19.801 1.00 80.88 264 ILE A O 1
ATOM 2056 N N . PRO A 1 265 ? 12.514 -12.467 -20.852 1.00 76.00 265 PRO A N 1
ATOM 2057 C CA . PRO A 1 265 ? 12.699 -13.822 -20.345 1.00 76.00 265 PRO A CA 1
ATOM 2058 C C . PRO A 1 265 ? 12.740 -13.813 -18.809 1.00 76.00 265 PRO A C 1
ATOM 2060 O O . PRO A 1 265 ? 13.443 -13.012 -18.201 1.00 76.00 265 PRO A O 1
ATOM 2063 N N . GLY A 1 266 ? 11.953 -14.688 -18.181 1.00 74.81 266 GLY A N 1
ATOM 2064 C CA . GLY A 1 266 ? 11.733 -14.702 -16.729 1.00 74.81 266 GLY A CA 1
ATOM 2065 C C . GLY A 1 266 ? 10.469 -13.964 -16.267 1.00 74.81 266 GLY A C 1
ATOM 2066 O O . GLY A 1 266 ? 10.016 -14.231 -15.156 1.00 74.81 266 GLY A O 1
ATOM 2067 N N . LEU A 1 267 ? 9.875 -13.110 -17.113 1.00 76.62 267 LEU A N 1
ATOM 2068 C CA . LEU A 1 267 ? 8.567 -12.470 -16.896 1.00 76.62 267 LEU A CA 1
ATOM 2069 C C . LEU A 1 267 ? 7.498 -12.880 -17.924 1.00 76.62 267 LEU A C 1
ATOM 2071 O O . LEU A 1 267 ? 6.324 -12.634 -17.687 1.00 76.62 267 LEU A O 1
ATOM 2075 N N . ASN A 1 268 ? 7.874 -13.582 -18.996 1.00 71.31 268 ASN A N 1
ATOM 2076 C CA . ASN A 1 268 ? 6.998 -14.047 -20.089 1.00 71.31 268 ASN A CA 1
ATOM 2077 C C . ASN A 1 268 ? 5.854 -15.007 -19.687 1.00 71.31 268 ASN A C 1
ATOM 2079 O O . ASN A 1 268 ? 5.020 -15.375 -20.503 1.00 71.31 268 ASN A O 1
ATOM 2083 N N . GLY A 1 269 ? 5.795 -15.427 -18.422 1.00 71.94 269 GLY A N 1
ATOM 2084 C CA . GLY A 1 269 ? 4.659 -16.167 -17.857 1.00 71.94 269 GLY A CA 1
ATOM 2085 C C . GLY A 1 269 ? 3.755 -15.327 -16.951 1.00 71.94 269 GLY A C 1
ATOM 2086 O O . GLY A 1 269 ? 2.777 -15.850 -16.422 1.00 71.94 269 GLY A O 1
ATOM 2087 N N . LEU A 1 270 ? 4.094 -14.058 -16.719 1.00 77.75 270 LEU A N 1
ATOM 2088 C CA . LEU A 1 270 ? 3.313 -13.162 -15.880 1.00 77.75 270 LEU A CA 1
ATOM 2089 C C . LEU A 1 270 ? 2.225 -12.495 -16.717 1.00 77.75 270 LEU A C 1
ATOM 2091 O O . LEU A 1 270 ? 2.455 -12.026 -17.826 1.00 77.75 270 LEU A O 1
ATOM 2095 N N . SER A 1 271 ? 1.026 -12.432 -16.160 1.00 77.31 271 SER A N 1
ATOM 2096 C CA . SER A 1 271 ? -0.052 -11.579 -16.640 1.00 77.31 271 SER A CA 1
ATOM 2097 C C . SER A 1 271 ? -0.167 -10.353 -15.742 1.00 77.31 271 SER A C 1
ATOM 2099 O O . SER A 1 271 ? 0.344 -10.341 -14.619 1.00 77.31 271 SER A O 1
ATOM 2101 N N . ASP A 1 272 ? -0.912 -9.350 -16.203 1.00 80.19 272 ASP A N 1
ATOM 2102 C CA . ASP A 1 272 ? -1.298 -8.206 -15.373 1.00 80.19 272 ASP A CA 1
ATOM 2103 C C . ASP A 1 272 ? -1.907 -8.661 -14.032 1.00 80.19 272 ASP A C 1
ATOM 2105 O O . ASP A 1 272 ? -1.496 -8.215 -12.966 1.00 80.19 272 ASP A O 1
ATOM 2109 N N . THR A 1 273 ? -2.777 -9.677 -14.062 1.00 79.94 273 THR A N 1
ATOM 2110 C CA . THR A 1 273 ? -3.378 -10.253 -12.850 1.00 79.94 273 THR A CA 1
ATOM 2111 C C . THR A 1 273 ? -2.356 -10.862 -11.890 1.00 79.94 273 THR A C 1
ATOM 2113 O O . THR A 1 273 ? -2.473 -10.660 -10.684 1.00 79.94 273 THR A O 1
ATOM 2116 N N . ILE A 1 274 ? -1.329 -11.560 -12.391 1.00 78.69 274 ILE A N 1
ATOM 2117 C CA . ILE A 1 274 ? -0.283 -12.144 -11.538 1.00 78.69 274 ILE A CA 1
ATOM 2118 C C . ILE A 1 274 ? 0.584 -11.037 -10.928 1.00 78.69 274 ILE A C 1
ATOM 2120 O O . ILE A 1 274 ? 0.949 -11.125 -9.757 1.00 78.69 274 ILE A O 1
ATOM 2124 N N . ILE A 1 275 ? 0.891 -9.980 -11.685 1.00 80.06 275 ILE A N 1
ATOM 2125 C CA . ILE A 1 275 ? 1.653 -8.831 -11.177 1.00 80.06 275 ILE A CA 1
ATOM 2126 C C . ILE A 1 275 ? 0.870 -8.129 -10.063 1.00 80.06 275 ILE A C 1
ATOM 2128 O O . ILE A 1 275 ? 1.429 -7.870 -8.995 1.00 80.06 275 ILE A O 1
ATOM 2132 N N . LEU A 1 276 ? -0.426 -7.884 -10.273 1.00 82.31 276 LEU A N 1
ATOM 2133 C CA . LEU A 1 276 ? -1.308 -7.328 -9.246 1.00 82.31 276 LEU A CA 1
ATOM 2134 C C . LEU A 1 276 ? -1.358 -8.224 -8.006 1.00 82.31 276 LEU A C 1
ATOM 2136 O O . LEU A 1 276 ? -1.262 -7.722 -6.888 1.00 82.31 276 LEU A O 1
ATOM 2140 N N . ASP A 1 277 ? -1.432 -9.544 -8.181 1.00 82.44 277 ASP A N 1
ATOM 2141 C CA . ASP A 1 277 ? -1.407 -10.492 -7.067 1.00 82.44 277 ASP A CA 1
ATOM 2142 C C . ASP A 1 277 ? -0.079 -10.466 -6.302 1.00 82.44 277 ASP A C 1
ATOM 2144 O O . ASP A 1 277 ? -0.088 -10.508 -5.071 1.00 82.44 277 ASP A O 1
ATOM 2148 N N . ILE A 1 278 ? 1.062 -10.365 -6.991 1.00 79.62 278 ILE A N 1
ATOM 2149 C CA . ILE A 1 278 ? 2.384 -10.244 -6.357 1.00 79.62 278 ILE A CA 1
ATOM 2150 C C . ILE A 1 278 ? 2.457 -8.961 -5.523 1.00 79.62 278 ILE A C 1
ATOM 2152 O O . ILE A 1 278 ? 2.882 -9.010 -4.367 1.00 79.62 278 ILE A O 1
ATOM 2156 N N . ILE A 1 279 ? 2.010 -7.829 -6.074 1.00 80.31 279 ILE A N 1
ATOM 2157 C CA . ILE A 1 279 ? 2.025 -6.542 -5.364 1.00 80.31 279 ILE A CA 1
ATOM 2158 C C . ILE A 1 279 ? 1.078 -6.594 -4.159 1.00 80.31 279 ILE A C 1
ATOM 2160 O O . ILE A 1 279 ? 1.471 -6.237 -3.048 1.00 80.31 279 ILE A O 1
ATOM 2164 N N . SER A 1 280 ? -0.137 -7.110 -4.339 1.00 77.00 280 SER A N 1
ATOM 2165 C CA . SER A 1 280 ? -1.108 -7.270 -3.254 1.00 77.00 280 SER A CA 1
ATOM 2166 C C . SER A 1 280 ? -0.619 -8.225 -2.164 1.00 77.00 280 SER A C 1
ATOM 2168 O O . SER A 1 280 ? -0.842 -7.962 -0.983 1.00 77.00 280 SER A O 1
ATOM 2170 N N . ASN A 1 281 ? 0.097 -9.295 -2.527 1.00 80.56 281 ASN A N 1
ATOM 2171 C CA . ASN A 1 281 ? 0.738 -10.206 -1.574 1.00 80.56 281 ASN A CA 1
ATOM 2172 C C . ASN A 1 281 ? 1.867 -9.524 -0.791 1.00 80.56 281 ASN A C 1
ATOM 2174 O O . ASN A 1 281 ? 2.085 -9.848 0.374 1.00 80.56 281 ASN A O 1
ATOM 2178 N N . TYR A 1 282 ? 2.573 -8.568 -1.400 1.00 75.31 282 TYR A N 1
ATOM 2179 C CA . TYR A 1 282 ? 3.630 -7.830 -0.715 1.00 75.31 282 TYR A CA 1
ATOM 2180 C C . TYR A 1 282 ? 3.088 -6.881 0.368 1.00 75.31 282 TYR A C 1
ATOM 2182 O O . TYR A 1 282 ? 3.814 -6.563 1.308 1.00 75.31 282 TYR A O 1
ATOM 2190 N N . LEU A 1 283 ? 1.825 -6.454 0.258 1.00 72.19 283 LEU A N 1
ATOM 2191 C CA . LEU A 1 283 ? 1.164 -5.516 1.178 1.00 72.19 283 LEU A CA 1
ATOM 2192 C C . LEU A 1 283 ? 0.481 -6.186 2.383 1.00 72.19 283 LEU A C 1
ATOM 2194 O O . LEU A 1 283 ? 0.099 -5.504 3.340 1.00 72.19 283 LEU A O 1
ATOM 2198 N N . VAL A 1 284 ? 0.304 -7.505 2.339 1.00 75.69 284 VAL A N 1
ATOM 2199 C CA . VAL A 1 284 ? -0.327 -8.292 3.407 1.00 75.69 284 VAL A CA 1
ATOM 2200 C C . VAL A 1 284 ? 0.719 -9.028 4.245 1.00 75.69 284 VAL A C 1
ATOM 2202 O O . VAL A 1 284 ? 1.897 -9.108 3.896 1.00 75.69 284 VAL A O 1
ATOM 2205 N N . LEU A 1 285 ? 0.280 -9.597 5.369 1.00 67.50 285 LEU A N 1
ATOM 2206 C CA . LEU A 1 285 ? 1.122 -10.455 6.205 1.00 67.50 285 LEU A CA 1
ATOM 2207 C C . LEU A 1 285 ? 1.804 -11.560 5.369 1.00 67.50 285 LEU A C 1
ATOM 2209 O O . LEU A 1 285 ? 1.154 -12.145 4.501 1.00 67.50 285 LEU A O 1
ATOM 2213 N N . PRO A 1 286 ? 3.083 -11.892 5.639 1.00 61.59 286 PRO A N 1
ATOM 2214 C CA . PRO A 1 286 ? 3.898 -11.507 6.801 1.00 61.59 286 PRO A CA 1
ATOM 2215 C C . PRO A 1 286 ? 4.577 -10.131 6.700 1.00 61.59 286 PRO A C 1
ATOM 2217 O O . PRO A 1 286 ? 5.181 -9.682 7.680 1.00 61.59 286 PRO A O 1
ATOM 2220 N N . ASN A 1 287 ? 4.481 -9.462 5.551 1.00 71.19 287 ASN A N 1
ATOM 2221 C CA . ASN A 1 287 ? 5.112 -8.169 5.335 1.00 71.19 287 ASN A CA 1
ATOM 2222 C C . ASN A 1 287 ? 4.356 -7.095 6.123 1.00 71.19 287 ASN A C 1
ATOM 2224 O O . ASN A 1 287 ? 3.167 -6.856 5.923 1.00 71.19 287 ASN A O 1
ATOM 2228 N N . ARG A 1 288 ? 5.057 -6.458 7.061 1.00 74.19 288 ARG A N 1
ATOM 2229 C CA . ARG A 1 288 ? 4.546 -5.332 7.843 1.00 74.19 288 ARG A CA 1
ATOM 2230 C C . ARG A 1 288 ? 5.601 -4.242 7.887 1.00 74.19 288 ARG A C 1
ATOM 2232 O O . ARG A 1 288 ? 6.789 -4.531 8.035 1.00 74.19 288 ARG A O 1
ATOM 2239 N N . ILE A 1 289 ? 5.162 -2.997 7.794 1.00 75.69 289 ILE A N 1
ATOM 2240 C CA . ILE A 1 289 ? 6.037 -1.843 7.975 1.00 75.69 289 ILE A CA 1
ATOM 2241 C C . ILE A 1 289 ? 6.060 -1.551 9.474 1.00 75.69 289 ILE A C 1
ATOM 2243 O O . ILE A 1 289 ? 5.061 -1.100 10.034 1.00 75.69 289 ILE A O 1
ATOM 2247 N N . THR A 1 290 ? 7.177 -1.858 10.136 1.00 74.19 290 THR A N 1
ATOM 2248 C CA . THR A 1 290 ? 7.378 -1.549 11.557 1.00 74.19 290 THR A CA 1
ATOM 2249 C C . THR A 1 290 ? 8.210 -0.277 11.690 1.00 74.19 290 THR A C 1
ATOM 2251 O O . THR A 1 290 ? 9.385 -0.261 11.330 1.00 74.19 290 THR A O 1
ATOM 2254 N N . VAL A 1 291 ? 7.600 0.782 12.220 1.00 78.94 291 VAL A N 1
ATOM 2255 C CA . VAL A 1 291 ? 8.248 2.060 12.528 1.00 78.94 291 VAL A CA 1
ATOM 2256 C C . VAL A 1 291 ? 8.499 2.119 14.040 1.00 78.94 291 VAL A C 1
ATOM 2258 O O . VAL A 1 291 ? 7.540 2.247 14.807 1.00 78.94 291 VAL A O 1
ATOM 2261 N N . PRO A 1 292 ? 9.753 1.983 14.506 1.00 74.50 292 PRO A N 1
ATOM 2262 C CA . PRO A 1 292 ? 10.075 2.160 15.917 1.00 74.50 292 PRO A CA 1
ATOM 2263 C C . PRO A 1 292 ? 9.965 3.645 16.288 1.00 74.50 292 PRO A C 1
ATOM 2265 O O . PRO A 1 292 ? 10.532 4.498 15.608 1.00 74.50 292 PRO A O 1
ATOM 2268 N N . LEU A 1 293 ? 9.229 3.951 17.359 1.00 72.25 293 LEU A N 1
ATOM 2269 C CA . LEU A 1 293 ? 9.068 5.317 17.876 1.00 72.25 293 LEU A CA 1
ATOM 2270 C C . LEU A 1 293 ? 10.074 5.635 18.994 1.00 72.25 293 LEU A C 1
ATOM 2272 O O . LEU A 1 293 ? 10.329 6.803 19.274 1.00 72.25 293 LEU A O 1
ATOM 2276 N N . VAL A 1 294 ? 10.671 4.606 19.602 1.00 70.56 294 VAL A N 1
ATOM 2277 C CA . VAL A 1 294 ? 11.696 4.716 20.652 1.00 70.56 294 VAL A CA 1
ATOM 2278 C C . VAL A 1 294 ? 13.003 4.076 20.170 1.00 70.56 294 VAL A C 1
ATOM 2280 O O . VAL A 1 294 ? 12.991 3.022 19.529 1.00 70.56 294 VAL A O 1
ATOM 2283 N N . SER A 1 295 ? 14.139 4.720 20.449 1.00 57.22 295 SER A N 1
ATOM 2284 C CA . SER A 1 295 ? 15.462 4.334 19.947 1.00 57.22 295 SER A CA 1
ATOM 2285 C C . SER A 1 295 ? 16.122 3.154 20.692 1.00 57.22 295 SER A C 1
ATOM 2287 O O . SER A 1 295 ? 16.120 3.050 21.915 1.00 57.22 295 SER A O 1
ATOM 2289 N N . GLU A 1 296 ? 16.714 2.279 19.874 1.00 51.94 296 GLU A N 1
ATOM 2290 C CA . GLU A 1 296 ? 17.746 1.230 20.041 1.00 51.94 296 GLU A CA 1
ATOM 2291 C C . GLU A 1 296 ? 17.711 0.209 21.193 1.00 51.94 296 GLU A C 1
ATOM 2293 O O . GLU A 1 296 ? 17.971 -0.968 20.932 1.00 51.94 296 GLU A O 1
ATOM 2298 N N . VAL A 1 297 ? 17.339 0.543 22.427 1.00 50.81 297 VAL A N 1
ATOM 2299 C CA . VAL A 1 297 ? 17.632 -0.357 23.571 1.00 50.81 297 VAL A CA 1
ATOM 2300 C C . VAL A 1 297 ? 16.648 -1.541 23.700 1.00 50.81 297 VAL A C 1
ATOM 2302 O O . VAL A 1 297 ? 16.927 -2.514 24.394 1.00 50.81 297 VAL A O 1
ATOM 2305 N N . GLN A 1 298 ? 15.532 -1.537 22.961 1.00 47.31 298 GLN A N 1
ATOM 2306 C CA . GLN A 1 298 ? 14.554 -2.646 22.910 1.00 47.31 298 GLN A CA 1
ATOM 2307 C C . GLN A 1 298 ? 14.347 -3.228 21.492 1.00 47.31 298 GLN A C 1
ATOM 2309 O O . GLN A 1 298 ? 13.499 -4.098 21.282 1.00 47.31 298 GLN A O 1
ATOM 2314 N N . ILE A 1 299 ? 15.159 -2.811 20.506 1.00 48.31 299 ILE A N 1
ATOM 2315 C CA . ILE A 1 299 ? 15.043 -3.228 19.090 1.00 48.31 299 ILE A CA 1
ATOM 2316 C C . ILE A 1 299 ? 15.346 -4.723 18.883 1.00 48.31 299 ILE A C 1
ATOM 2318 O O . ILE A 1 299 ? 14.828 -5.330 17.941 1.00 48.31 299 ILE A O 1
ATOM 2322 N N . ALA A 1 300 ? 16.129 -5.352 19.765 1.00 43.81 300 ALA A N 1
ATOM 2323 C CA . ALA A 1 300 ? 16.464 -6.776 19.661 1.00 43.81 300 ALA A CA 1
ATOM 2324 C C . ALA A 1 300 ? 15.218 -7.686 19.674 1.00 43.81 300 ALA A C 1
ATOM 2326 O O . ALA A 1 300 ? 15.187 -8.694 18.972 1.00 43.81 300 ALA A O 1
ATOM 2327 N N . GLN A 1 301 ? 14.161 -7.285 20.388 1.00 46.19 301 GLN A N 1
ATOM 2328 C CA . GLN A 1 301 ? 12.891 -8.017 20.458 1.00 46.19 301 GLN A CA 1
ATOM 2329 C C . GLN A 1 301 ? 11.934 -7.705 19.295 1.00 46.19 301 GLN A C 1
ATOM 2331 O O . GLN A 1 301 ? 11.052 -8.505 18.999 1.00 46.19 301 GLN A O 1
ATOM 2336 N N . LEU A 1 302 ? 12.114 -6.573 18.602 1.00 47.62 302 LEU A N 1
ATOM 2337 C CA . LEU A 1 302 ? 11.313 -6.199 17.427 1.00 47.62 302 LEU A CA 1
ATOM 2338 C C . LEU A 1 302 ? 11.893 -6.752 16.116 1.00 47.62 302 LEU A C 1
ATOM 2340 O O . LEU A 1 302 ? 11.126 -7.113 15.222 1.00 47.62 302 LEU A O 1
ATOM 2344 N N . ARG A 1 303 ? 13.229 -6.869 16.005 1.00 47.75 303 ARG A N 1
ATOM 2345 C CA . ARG A 1 303 ? 13.894 -7.552 14.873 1.00 47.75 303 ARG A CA 1
ATOM 2346 C C . ARG A 1 303 ? 13.583 -9.050 14.835 1.00 47.75 303 ARG A C 1
ATOM 2348 O O . ARG A 1 303 ? 13.528 -9.625 13.754 1.00 47.75 303 ARG A O 1
ATOM 2355 N N . PHE A 1 304 ? 13.337 -9.651 15.998 1.00 41.84 304 PHE A N 1
ATOM 2356 C CA . PHE A 1 304 ? 12.955 -11.052 16.148 1.00 41.84 304 PHE A CA 1
ATOM 2357 C C . PHE A 1 304 ? 11.601 -11.155 16.857 1.00 41.84 304 PHE A C 1
ATOM 2359 O O . PHE A 1 304 ? 11.561 -11.388 18.066 1.00 41.84 304 PHE A O 1
ATOM 2366 N N . PRO A 1 305 ? 10.478 -10.976 16.135 1.00 45.50 305 PRO A N 1
ATOM 2367 C CA . PRO A 1 305 ? 9.171 -11.223 16.720 1.00 45.50 305 PRO A CA 1
ATOM 2368 C C . PRO A 1 305 ? 9.104 -12.688 17.166 1.00 45.50 305 PRO A C 1
ATOM 2370 O O . PRO A 1 305 ? 9.236 -13.600 16.350 1.00 45.50 305 PRO A O 1
ATOM 2373 N N . ILE A 1 306 ? 8.891 -12.919 18.460 1.00 43.53 306 ILE A N 1
ATOM 2374 C CA . ILE A 1 306 ? 8.563 -14.253 18.963 1.00 43.53 306 ILE A CA 1
ATOM 2375 C C . ILE A 1 306 ? 7.225 -14.627 18.304 1.00 43.53 306 ILE A C 1
ATOM 2377 O O . ILE A 1 306 ? 6.267 -13.854 18.425 1.00 43.53 306 ILE A O 1
ATOM 2381 N N . PRO A 1 307 ? 7.133 -15.741 17.555 1.00 43.56 307 PRO A N 1
ATOM 2382 C CA . PRO A 1 307 ? 5.892 -16.117 16.890 1.00 43.56 307 PRO A CA 1
ATOM 2383 C C . PRO A 1 307 ? 4.794 -16.274 17.945 1.00 43.56 307 PRO A C 1
ATOM 2385 O O . PRO A 1 307 ? 4.919 -17.092 18.854 1.00 43.56 307 PRO A O 1
ATOM 2388 N N . LYS A 1 308 ? 3.734 -15.455 17.850 1.00 50.09 308 LYS A N 1
ATOM 2389 C CA . LYS A 1 308 ? 2.713 -15.361 18.906 1.00 50.09 308 LYS A CA 1
ATOM 2390 C C . LYS A 1 308 ? 1.982 -16.690 19.127 1.00 50.09 308 LYS A C 1
ATOM 2392 O O . LYS A 1 308 ? 1.637 -16.966 20.266 1.00 50.09 308 LYS A O 1
ATOM 2397 N N . GLN A 1 309 ? 1.821 -17.535 18.103 1.00 39.59 309 GLN A N 1
ATOM 2398 C CA . GLN A 1 309 ? 1.395 -18.934 18.241 1.00 39.59 309 GLN A CA 1
ATOM 2399 C C . GLN A 1 309 ? 1.894 -19.758 17.046 1.00 39.59 309 GLN A C 1
ATOM 2401 O O . GLN A 1 309 ? 1.666 -19.392 15.892 1.00 39.59 309 GLN A O 1
ATOM 2406 N N . THR A 1 310 ? 2.548 -20.890 17.305 1.00 40.03 310 THR A N 1
ATOM 2407 C CA . THR A 1 310 ? 2.803 -21.906 16.280 1.00 40.03 310 THR A CA 1
ATOM 2408 C C . THR A 1 310 ? 1.482 -22.607 15.986 1.00 40.03 310 THR A C 1
ATOM 2410 O O . THR A 1 310 ? 1.035 -23.442 16.772 1.00 40.03 310 THR A O 1
ATOM 2413 N N . VAL A 1 311 ? 0.841 -22.278 14.862 1.00 45.88 311 VAL A N 1
ATOM 2414 C CA . VAL A 1 311 ? -0.264 -23.091 14.340 1.00 45.88 311 VAL A CA 1
ATOM 2415 C C . VAL A 1 311 ? 0.349 -24.408 13.875 1.00 45.88 311 VAL A C 1
ATOM 2417 O O . VAL A 1 311 ? 0.845 -24.523 12.757 1.00 45.88 311 VAL A O 1
ATOM 2420 N N . SER A 1 312 ? 0.378 -25.397 14.767 1.00 48.97 312 SER A N 1
ATOM 2421 C CA . SER A 1 312 ? 0.729 -26.767 14.403 1.00 48.97 312 SER A CA 1
ATOM 2422 C C . SER A 1 312 ? -0.429 -27.321 13.584 1.00 48.97 312 SER A C 1
ATOM 2424 O O . SER A 1 312 ? -1.393 -27.857 14.127 1.00 48.97 312 SER A O 1
ATOM 2426 N N . GLY A 1 313 ? -0.370 -27.117 12.269 1.00 48.66 313 GLY A N 1
ATOM 2427 C CA . GLY A 1 313 ? -1.278 -27.747 11.324 1.00 48.66 313 GLY A CA 1
ATOM 2428 C C . GLY A 1 313 ? -1.048 -29.251 11.349 1.00 48.66 313 GLY A C 1
ATOM 2429 O O . GLY A 1 313 ? -0.203 -29.766 10.622 1.00 48.66 313 GLY A O 1
ATOM 2430 N N . LEU A 1 314 ? -1.778 -29.961 12.210 1.00 42.03 314 LEU A N 1
ATOM 2431 C CA . LEU A 1 314 ? -1.843 -31.413 12.173 1.00 42.03 314 LEU A CA 1
ATOM 2432 C C . LEU A 1 314 ? -2.652 -31.795 10.924 1.00 42.03 314 LEU A C 1
ATOM 2434 O O . LEU A 1 314 ? -3.876 -31.900 10.966 1.00 42.03 314 LEU A O 1
ATOM 2438 N N . PHE A 1 315 ? -1.970 -31.953 9.790 1.00 44.88 315 PHE A N 1
ATOM 2439 C CA . PHE A 1 315 ? -2.548 -32.584 8.607 1.00 44.88 315 PHE A CA 1
ATOM 2440 C C . PHE A 1 315 ? -2.823 -34.053 8.952 1.00 44.88 315 PHE A C 1
ATOM 2442 O O . PHE A 1 315 ? -1.951 -34.914 8.846 1.00 44.88 315 PHE A O 1
ATOM 2449 N N . LEU A 1 316 ? -4.041 -34.342 9.414 1.00 40.69 316 LEU A N 1
ATOM 2450 C CA . LEU A 1 316 ? -4.538 -35.708 9.507 1.00 40.69 316 LEU A CA 1
ATOM 2451 C C . LEU A 1 316 ? -4.698 -36.233 8.078 1.00 40.69 316 LEU A C 1
ATOM 2453 O O . LEU A 1 316 ? -5.640 -35.878 7.371 1.00 40.69 316 LEU A O 1
ATOM 2457 N N . SER A 1 317 ? -3.735 -37.054 7.657 1.00 40.62 317 SER A N 1
ATOM 2458 C CA . SER A 1 317 ? -3.816 -37.861 6.443 1.00 40.62 317 SER A CA 1
ATOM 2459 C C . SER A 1 317 ? -5.109 -38.677 6.479 1.00 40.62 317 SER A C 1
ATOM 2461 O O . SER A 1 317 ? -5.298 -39.546 7.334 1.00 40.62 317 SER A O 1
ATOM 2463 N N . SER A 1 318 ? -6.033 -38.349 5.583 1.00 41.22 318 SER A N 1
ATOM 2464 C CA . SER A 1 318 ? -7.254 -39.109 5.372 1.00 41.22 318 SER A CA 1
ATOM 2465 C C . SER A 1 318 ? -6.898 -40.407 4.647 1.00 41.22 318 SER A C 1
ATOM 2467 O O . SER A 1 318 ? -6.523 -40.401 3.483 1.00 41.22 318 SER A O 1
ATOM 2469 N N . GLY A 1 319 ? -6.995 -41.513 5.389 1.00 41.19 319 GLY A N 1
ATOM 2470 C CA . GLY A 1 319 ? -7.302 -42.863 4.912 1.00 41.19 319 GLY A CA 1
ATOM 2471 C C . GLY A 1 319 ? -6.641 -43.3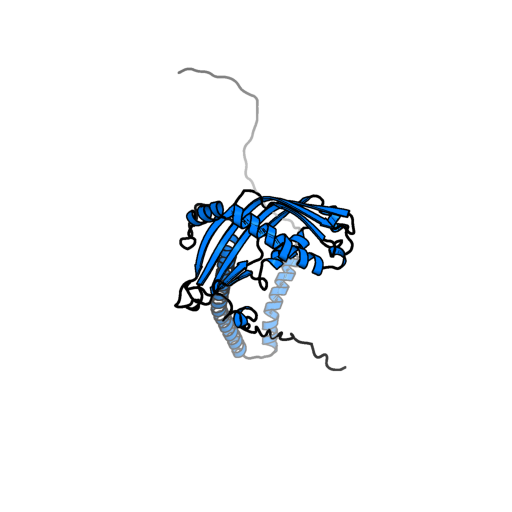23 3.612 1.00 41.19 319 GLY A C 1
ATOM 2472 O O . GLY A 1 319 ? -7.271 -43.311 2.562 1.00 41.19 319 GLY A O 1
ATOM 2473 N N . CYS A 1 320 ? -5.430 -43.867 3.717 1.00 33.97 320 CYS A N 1
ATOM 2474 C CA . CYS A 1 320 ? -4.932 -44.833 2.740 1.00 33.97 320 CYS A CA 1
ATOM 2475 C C . CYS A 1 320 ? -5.750 -46.136 2.905 1.00 33.97 320 CYS A C 1
ATOM 2477 O O . CYS A 1 320 ? -5.737 -46.695 4.012 1.00 33.97 320 CYS A O 1
ATOM 2479 N N . PRO A 1 321 ? -6.498 -46.620 1.895 1.00 45.00 321 PRO A N 1
ATOM 2480 C CA . PRO A 1 321 ? -7.170 -47.906 1.999 1.00 45.00 321 PRO A CA 1
ATOM 2481 C C . PRO A 1 321 ? -6.110 -49.009 2.009 1.00 45.00 321 PRO A C 1
ATOM 2483 O O . PRO A 1 321 ? -5.262 -49.108 1.125 1.00 45.00 321 PRO A O 1
ATOM 2486 N N . LYS A 1 322 ? -6.136 -49.823 3.066 1.00 40.81 322 LYS A N 1
ATOM 2487 C CA . LYS A 1 322 ? -5.406 -51.085 3.121 1.00 40.81 322 LYS A CA 1
ATOM 2488 C C . LYS A 1 322 ? -6.097 -52.058 2.171 1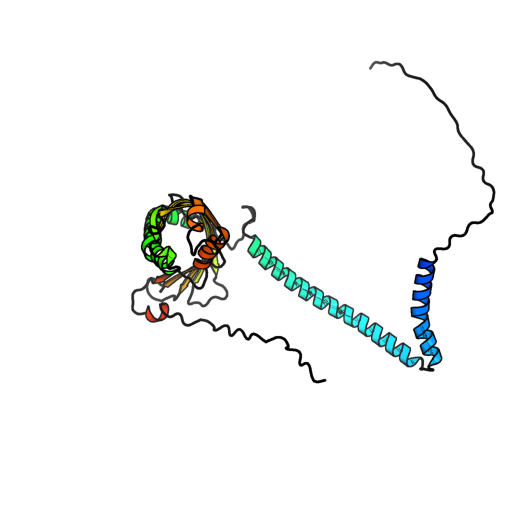.00 40.81 322 LYS A C 1
ATOM 2490 O O . LYS A 1 322 ? -7.065 -52.699 2.574 1.00 40.81 322 LYS A O 1
ATOM 2495 N N . ASP A 1 323 ? -5.582 -52.188 0.958 1.00 38.06 323 ASP A N 1
ATOM 2496 C CA . ASP A 1 323 ? -5.863 -53.364 0.145 1.00 38.06 323 ASP A CA 1
ATOM 2497 C C . ASP A 1 323 ? -5.048 -54.529 0.710 1.00 38.06 323 ASP A C 1
ATOM 2499 O O . ASP A 1 323 ? -3.821 -54.605 0.619 1.00 38.06 323 ASP A O 1
ATOM 2503 N N . SER A 1 324 ? -5.775 -55.385 1.421 1.00 39.66 324 SER A N 1
ATOM 2504 C CA . SER A 1 324 ? -5.333 -56.682 1.906 1.00 39.66 324 SER A CA 1
ATOM 2505 C C . SER A 1 324 ? -5.389 -57.682 0.753 1.00 39.66 324 SER A C 1
ATOM 2507 O O . SER A 1 324 ? -6.399 -57.743 0.060 1.00 39.66 324 SER A O 1
ATOM 2509 N N . LEU A 1 325 ? -4.303 -58.449 0.616 1.00 40.22 325 LEU A N 1
ATOM 2510 C CA . LEU A 1 325 ? -4.143 -59.728 -0.089 1.00 40.22 325 LEU A CA 1
ATOM 2511 C C . LEU A 1 325 ? -5.388 -60.274 -0.810 1.00 40.22 325 LEU A C 1
ATOM 2513 O O . LEU A 1 325 ? -6.349 -60.646 -0.138 1.00 40.22 325 LEU A O 1
ATOM 2517 N N . TYR A 1 326 ? -5.262 -60.484 -2.122 1.00 39.19 326 TYR A N 1
ATOM 2518 C CA . TYR A 1 326 ? -5.222 -61.820 -2.738 1.00 39.19 326 TYR A CA 1
ATOM 2519 C C . TYR A 1 326 ? -4.297 -61.795 -3.956 1.00 39.19 326 TYR A C 1
ATOM 2521 O O . TYR A 1 326 ? -4.306 -60.768 -4.670 1.00 39.19 326 TYR A O 1
#

Sequence (326 aa):
MSSAGGEGPEAGPGRAGGRSEPEAPGSALSVDLPGLLGQLARSFALLLPVYALGYLGLSFSWVLLALGLLAWCRRSRGLKASRLCRALALLEDEEQAVRLGVRACDLPAWVHFPDTERAEWLNKTVKHMWPFICQFIEKLFRETIEPAVRGANAHLSTFSFTKVDVGQQPLRVNGVKVYTENVDKRQIILDLQISFVGNCEIDLEIKRYFCRAGVKSIQIHGTMRVILEPLIGDMPLVGALSIFFLRKPLLEINWTGLTNLLDIPGLNGLSDTIILDIISNYLVLPNRITVPLVSEVQIAQLRFPIPKQTVSGLFLSSGCPKDSLY

Radius of gyration: 38.67 Å; Cα contacts (8 Å, |Δi|>4): 357; chains: 1; bounding box: 101×88×74 Å

pLDDT: mean 70.89, std 19.33, range [28.84, 93.44]